Protein AF-A0A4U1J6V2-F1 (afdb_monomer)

Secondary structure (DSSP, 8-state):
---SSTTS----B-GGGGGGSHHHHHHHHHHHHIIIIITTSSSS-HHHHHHHHHHHHHHHHHHHHHHHTT--HHHHHHHHHHHHHHHHHHHHH-HHHHHHHHHHHHHTT--------GGGGGGTHHHHHHHHHHHHHHBPPTTSPPP-S--HHHHHHHHHHHHHHHHHHHGGGGG----STTHHHHHHHH----------------------

Foldseek 3Di:
DDDPPPVVPQQWFALLLLLVPVLLVVLLCQLQCLLPPVVPPPPDDPVVSVLSNLLSCLLNVLSLQCNVVVQGGPVSSVVSLVVSLVLVQCCQPDPPVQVVVQVVCVVVVQRFHGDRHNVSNVSSVSSVVSCVRRRVSRGDPPPDDDDPDRDPSSVVSSVSVVVSVSVSGRSVVVPPPPPDPCVVVVCVVPPCPDDDDDDDDDDDDDDDDDDD

pLDDT: mean 74.39, std 21.34, range [28.89, 97.25]

Structure (mmCIF, N/CA/C/O backbone):
data_AF-A0A4U1J6V2-F1
#
_entry.id   AF-A0A4U1J6V2-F1
#
loop_
_atom_site.group_PDB
_atom_site.id
_atom_site.type_symbol
_atom_site.label_atom_id
_atom_site.label_alt_id
_atom_site.label_comp_id
_atom_site.label_asym_id
_atom_site.label_entity_id
_atom_site.label_seq_id
_atom_site.pdbx_PDB_ins_code
_atom_site.Cartn_x
_atom_site.Cartn_y
_atom_site.Cartn_z
_atom_site.occupancy
_atom_site.B_iso_or_equiv
_atom_site.auth_seq_id
_atom_site.auth_comp_id
_atom_site.auth_asym_id
_atom_site.auth_atom_id
_atom_site.pdbx_PDB_model_num
ATOM 1 N N . MET A 1 1 ? -8.560 17.145 41.770 1.00 49.47 1 MET A N 1
ATOM 2 C CA . MET A 1 1 ? -9.744 16.820 40.943 1.00 49.47 1 MET A CA 1
ATOM 3 C C . MET A 1 1 ? -9.502 17.288 39.505 1.00 49.47 1 MET A C 1
ATOM 5 O O . MET A 1 1 ? -9.680 18.469 39.261 1.00 49.47 1 MET A O 1
ATOM 9 N N . LYS A 1 2 ? -8.994 16.402 38.620 1.00 48.38 2 LYS A N 1
ATOM 10 C CA . LYS A 1 2 ? -8.907 16.478 37.129 1.00 48.38 2 LYS A CA 1
ATOM 11 C C . LYS A 1 2 ? -7.706 15.655 36.610 1.00 48.38 2 LYS A C 1
ATOM 13 O O . LYS A 1 2 ? -6.722 16.204 36.143 1.00 48.38 2 LYS A O 1
ATOM 18 N N . THR A 1 3 ? -7.760 14.328 36.703 1.00 49.62 3 THR A N 1
ATOM 19 C CA . THR A 1 3 ? -6.820 13.441 35.970 1.00 49.62 3 THR A CA 1
ATOM 20 C C . THR A 1 3 ? -7.503 12.201 35.391 1.00 49.62 3 THR A C 1
ATOM 22 O O . THR A 1 3 ? -6.844 11.340 34.818 1.00 49.62 3 THR A O 1
ATOM 25 N N . HIS A 1 4 ? -8.835 12.107 35.482 1.00 46.81 4 HIS A N 1
ATOM 26 C CA . HIS A 1 4 ? -9.557 10.876 35.157 1.00 46.81 4 HIS A CA 1
ATOM 27 C C . HIS A 1 4 ? -10.145 10.813 33.735 1.00 46.81 4 HIS A C 1
ATOM 29 O O . HIS A 1 4 ? -10.810 9.828 33.416 1.00 46.81 4 HIS A O 1
ATOM 35 N N . ASP A 1 5 ? -9.897 11.822 32.889 1.00 51.16 5 ASP A N 1
ATOM 36 C CA . ASP A 1 5 ? -10.653 12.010 31.636 1.00 51.16 5 ASP A CA 1
ATOM 37 C C . ASP A 1 5 ? -9.824 11.902 30.344 1.00 51.16 5 ASP A C 1
ATOM 39 O O . ASP A 1 5 ? -10.338 11.482 29.318 1.00 51.16 5 ASP A O 1
ATOM 43 N N . ALA A 1 6 ? -8.506 12.129 30.381 1.00 46.81 6 ALA A N 1
ATOM 44 C CA . ALA A 1 6 ? -7.674 12.064 29.167 1.00 46.81 6 ALA A CA 1
ATOM 45 C C . ALA A 1 6 ? -7.527 10.646 28.569 1.00 46.81 6 ALA A C 1
ATOM 47 O O . ALA A 1 6 ? -7.087 10.490 27.435 1.00 46.81 6 ALA A O 1
ATOM 48 N N . ARG A 1 7 ? -7.887 9.599 29.328 1.00 48.16 7 ARG A N 1
ATOM 49 C CA . ARG A 1 7 ? -7.818 8.194 28.887 1.00 48.16 7 ARG A CA 1
ATOM 50 C C . ARG A 1 7 ? -9.113 7.708 28.221 1.00 48.16 7 ARG A C 1
ATOM 52 O O . ARG A 1 7 ? -9.126 6.616 27.668 1.00 48.16 7 ARG A O 1
ATOM 59 N N . LYS A 1 8 ? -10.205 8.480 28.302 1.00 42.94 8 LYS A N 1
ATOM 60 C CA . LYS A 1 8 ? -11.530 8.072 27.799 1.00 42.94 8 LYS A CA 1
ATOM 61 C C . LYS A 1 8 ? -11.744 8.360 26.310 1.00 42.94 8 LYS A C 1
ATOM 63 O O . LYS A 1 8 ? -12.666 7.794 25.729 1.00 42.94 8 LYS A O 1
ATOM 68 N N . ASP A 1 9 ? -10.854 9.134 25.690 1.00 45.84 9 ASP A N 1
ATOM 69 C CA . ASP A 1 9 ? -10.973 9.541 24.283 1.00 45.84 9 ASP A CA 1
ATOM 70 C C . ASP A 1 9 ? -10.095 8.729 23.321 1.00 45.84 9 ASP A C 1
ATOM 72 O O . ASP A 1 9 ? -10.166 8.909 22.100 1.00 45.84 9 ASP A O 1
ATOM 76 N N . GLU A 1 10 ? -9.299 7.782 23.828 1.00 52.84 10 GLU A N 1
ATOM 77 C CA . GLU A 1 10 ? -8.743 6.724 22.987 1.00 52.84 10 GLU A CA 1
ATOM 78 C C . GLU A 1 10 ? -9.867 5.746 22.648 1.00 52.84 10 GLU A C 1
ATOM 80 O O . GLU A 1 10 ? -9.937 4.636 23.170 1.00 52.84 10 GLU A O 1
ATOM 85 N N . ALA A 1 11 ? -10.771 6.171 21.757 1.00 58.69 11 ALA A N 1
ATOM 86 C CA . ALA A 1 11 ? -11.612 5.254 21.005 1.00 58.69 11 ALA A CA 1
ATOM 87 C C . ALA A 1 11 ? -10.717 4.092 20.581 1.00 58.69 11 ALA A C 1
ATOM 89 O O . ALA A 1 11 ? -9.690 4.322 19.944 1.00 58.69 11 ALA A O 1
ATOM 90 N N . ALA A 1 12 ? -11.028 2.874 21.008 1.00 75.62 12 ALA A N 1
ATOM 91 C CA . ALA A 1 12 ? -10.162 1.746 20.734 1.00 75.62 12 ALA A CA 1
ATOM 92 C C . ALA A 1 12 ? -10.053 1.579 19.209 1.00 75.62 12 ALA A C 1
ATOM 94 O O . ALA A 1 12 ? -11.032 1.352 18.498 1.00 75.62 12 ALA A O 1
ATOM 95 N N . TRP A 1 13 ? -8.847 1.797 18.688 1.00 85.38 13 TRP A N 1
ATOM 96 C CA . TRP A 1 13 ? -8.554 1.643 17.270 1.00 85.38 13 TRP A CA 1
ATOM 97 C C . TRP A 1 13 ? -8.203 0.185 17.002 1.00 85.38 13 TRP A C 1
ATOM 99 O O . TRP A 1 13 ? -7.316 -0.383 17.650 1.00 85.38 13 TRP A O 1
ATOM 109 N N . HIS A 1 14 ? -8.880 -0.397 16.015 1.00 89.25 14 HIS A N 1
ATOM 110 C CA . HIS A 1 14 ? -8.665 -1.760 15.539 1.00 89.25 14 HIS A CA 1
ATOM 111 C C . HIS A 1 14 ? -8.389 -1.735 14.030 1.00 89.25 14 HIS A C 1
ATOM 113 O O . HIS A 1 14 ? -9.304 -1.986 13.242 1.00 89.25 14 HIS A O 1
ATOM 119 N N . PRO A 1 15 ? -7.144 -1.438 13.604 1.00 90.69 15 PRO A N 1
ATOM 120 C CA . PRO A 1 15 ? -6.785 -1.326 12.187 1.00 90.69 15 PRO A CA 1
ATOM 121 C C . PRO A 1 15 ? -7.164 -2.555 11.353 1.00 90.69 15 PRO A C 1
ATOM 123 O O . PRO A 1 15 ? -7.630 -2.411 10.228 1.00 90.69 15 PRO A O 1
ATOM 126 N N . ALA A 1 16 ? -7.088 -3.749 11.949 1.00 90.44 16 ALA A N 1
ATOM 127 C CA . ALA A 1 16 ? -7.459 -5.010 11.312 1.00 90.44 16 ALA A CA 1
ATOM 128 C C . ALA A 1 16 ? -8.890 -5.031 10.748 1.00 90.44 16 ALA A C 1
ATOM 130 O O . ALA A 1 16 ? -9.144 -5.713 9.758 1.00 90.44 16 ALA A O 1
ATOM 131 N N . ARG A 1 17 ? -9.827 -4.261 11.328 1.00 90.88 17 ARG A N 1
ATOM 132 C CA . ARG A 1 17 ? -11.207 -4.169 10.823 1.00 90.88 17 ARG A CA 1
ATOM 133 C C . ARG A 1 17 ? -11.251 -3.639 9.381 1.00 90.88 17 ARG A C 1
ATOM 135 O O . ARG A 1 17 ? -12.122 -4.061 8.625 1.00 90.88 17 ARG A O 1
ATOM 142 N N . ALA A 1 18 ? -10.294 -2.794 8.984 1.00 92.19 18 ALA A N 1
ATOM 143 C CA . ALA A 1 18 ? -10.190 -2.288 7.616 1.00 92.19 18 ALA A CA 1
ATOM 144 C C . ALA A 1 18 ? -9.873 -3.377 6.589 1.00 92.19 18 ALA A C 1
ATOM 146 O O . ALA A 1 18 ? -10.312 -3.270 5.449 1.00 92.19 18 ALA A O 1
ATOM 147 N N . LEU A 1 19 ? -9.179 -4.447 6.985 1.00 92.69 19 LEU A N 1
ATOM 148 C CA . LEU A 1 19 ? -8.858 -5.560 6.087 1.00 92.69 19 LEU A CA 1
ATOM 149 C C . LEU A 1 19 ? -10.091 -6.405 5.733 1.00 92.69 19 LEU A C 1
ATOM 151 O O . LEU A 1 19 ? -10.096 -7.137 4.752 1.00 92.69 19 LEU A O 1
ATOM 155 N N . ALA A 1 20 ? -11.168 -6.294 6.515 1.00 92.25 20 ALA A N 1
ATOM 156 C CA . ALA A 1 20 ? -12.460 -6.891 6.189 1.00 92.25 20 ALA A CA 1
ATOM 157 C C . ALA A 1 20 ? -13.355 -5.956 5.352 1.00 92.25 20 ALA A C 1
ATOM 159 O O . ALA A 1 20 ? -14.466 -6.340 4.994 1.00 92.25 20 ALA A O 1
ATOM 160 N N . HIS A 1 21 ? -12.915 -4.725 5.068 1.00 93.25 21 HIS A N 1
ATOM 161 C CA . HIS A 1 21 ? -13.705 -3.759 4.313 1.00 93.25 21 HIS A CA 1
ATOM 162 C C . HIS A 1 21 ? -13.756 -4.159 2.827 1.00 93.25 21 HIS A C 1
ATOM 164 O O . HIS A 1 21 ? -12.710 -4.462 2.249 1.00 93.25 21 HIS A O 1
ATOM 170 N N . PRO A 1 22 ? -14.923 -4.107 2.156 1.00 94.31 22 PRO A N 1
ATOM 171 C CA . PRO A 1 22 ? -15.042 -4.524 0.756 1.00 94.31 22 PRO A CA 1
ATOM 172 C C . PRO A 1 22 ? -14.116 -3.731 -0.172 1.00 94.31 22 PRO A C 1
ATOM 174 O O . PRO A 1 22 ? -13.491 -4.309 -1.052 1.00 94.31 22 PRO A O 1
ATOM 177 N N . ALA A 1 23 ? -13.942 -2.425 0.067 1.00 94.94 23 ALA A N 1
ATOM 178 C CA . ALA A 1 23 ? -13.000 -1.613 -0.713 1.00 94.94 23 ALA A CA 1
ATOM 179 C C . ALA A 1 23 ? -11.539 -2.071 -0.591 1.00 94.94 23 ALA A C 1
ATOM 181 O O . ALA A 1 23 ? -10.785 -1.932 -1.549 1.00 94.94 23 ALA A O 1
ATOM 182 N N . TRP A 1 24 ? -11.144 -2.645 0.550 1.00 95.50 24 TRP A N 1
ATOM 183 C CA . TRP A 1 24 ? -9.797 -3.186 0.722 1.00 95.50 24 TRP A CA 1
ATOM 184 C C . TRP A 1 24 ? -9.599 -4.437 -0.145 1.00 95.50 24 TRP A C 1
ATOM 186 O O . TRP A 1 24 ? -8.614 -4.534 -0.871 1.00 95.50 24 TRP A O 1
ATOM 196 N N . TRP A 1 25 ? -10.585 -5.340 -0.159 1.00 95.12 25 TRP A N 1
ATOM 197 C CA . TRP A 1 25 ? -10.575 -6.521 -1.027 1.00 95.12 25 TRP A CA 1
ATOM 198 C C . TRP A 1 25 ? -10.652 -6.176 -2.513 1.00 95.12 25 TRP A C 1
ATOM 200 O O . TRP A 1 25 ? -9.972 -6.813 -3.309 1.00 95.12 25 TRP A O 1
ATOM 210 N N . MET A 1 26 ? -11.429 -5.158 -2.895 1.00 94.25 26 MET A N 1
ATOM 211 C CA . MET A 1 26 ? -11.464 -4.678 -4.281 1.00 94.25 26 MET A CA 1
ATOM 212 C C . MET A 1 26 ? -10.095 -4.151 -4.719 1.00 94.25 26 MET A C 1
ATOM 214 O O . MET A 1 26 ? -9.623 -4.525 -5.787 1.00 94.25 26 MET A O 1
ATOM 218 N N . ALA A 1 27 ? -9.428 -3.344 -3.889 1.00 93.56 27 ALA A N 1
ATOM 219 C CA . ALA A 1 27 ? -8.080 -2.862 -4.185 1.00 93.56 27 ALA A CA 1
ATOM 220 C C . ALA A 1 27 ? -7.070 -4.016 -4.283 1.00 93.56 27 ALA A C 1
ATOM 222 O O . ALA A 1 27 ? -6.264 -4.049 -5.207 1.00 93.56 27 ALA A O 1
ATOM 223 N N . LEU A 1 28 ? -7.156 -5.002 -3.386 1.00 92.94 28 LEU A N 1
ATOM 224 C CA . LEU A 1 28 ? -6.319 -6.198 -3.442 1.00 92.94 28 LEU A CA 1
ATOM 225 C C . LEU A 1 28 ? -6.576 -7.025 -4.710 1.00 92.94 28 LEU A C 1
ATOM 227 O O . LEU A 1 28 ? -5.627 -7.494 -5.327 1.00 92.94 28 LEU A O 1
ATOM 231 N N . ALA A 1 29 ? -7.835 -7.194 -5.118 1.00 92.19 29 ALA A N 1
ATOM 232 C CA . ALA A 1 29 ? -8.195 -7.912 -6.337 1.00 92.19 29 ALA A CA 1
ATOM 233 C C . ALA A 1 29 ? -7.692 -7.186 -7.592 1.00 92.19 29 ALA A C 1
ATOM 235 O O . ALA A 1 29 ? -7.186 -7.836 -8.503 1.00 92.19 29 ALA A O 1
ATOM 236 N N . VAL A 1 30 ? -7.778 -5.851 -7.617 1.00 91.06 30 VAL A N 1
ATOM 237 C CA . VAL A 1 30 ? -7.182 -5.025 -8.676 1.00 91.06 30 VAL A CA 1
ATOM 238 C C . VAL A 1 30 ? -5.671 -5.223 -8.708 1.00 91.06 30 VAL A C 1
ATOM 240 O O . VAL A 1 30 ? -5.143 -5.515 -9.772 1.00 91.06 30 VAL A O 1
ATOM 243 N N . LEU A 1 31 ? -4.986 -5.140 -7.564 1.00 89.12 31 LEU A N 1
ATOM 244 C CA . LEU A 1 31 ? -3.538 -5.336 -7.478 1.00 89.12 31 LEU A CA 1
ATOM 245 C C . LEU A 1 31 ? -3.129 -6.736 -7.961 1.00 89.12 31 LEU A C 1
ATOM 247 O O . LEU A 1 31 ? -2.295 -6.869 -8.850 1.00 89.12 31 LEU A O 1
ATOM 251 N N . ALA A 1 32 ? -3.751 -7.781 -7.414 1.00 87.69 32 ALA A N 1
ATOM 252 C CA . ALA A 1 32 ? -3.449 -9.168 -7.744 1.00 87.69 32 ALA A CA 1
ATOM 253 C C . ALA A 1 32 ? -3.759 -9.486 -9.212 1.00 87.69 32 ALA A C 1
ATOM 255 O O . ALA A 1 32 ? -2.904 -10.018 -9.917 1.00 87.69 32 ALA A O 1
ATOM 256 N N . GLY A 1 33 ? -4.955 -9.127 -9.686 1.00 85.88 33 GLY A N 1
ATOM 257 C CA . GLY A 1 33 ? -5.380 -9.356 -11.065 1.00 85.88 33 GLY A CA 1
ATOM 258 C C . GLY A 1 33 ? -4.526 -8.583 -12.066 1.00 85.88 33 GLY A C 1
ATOM 259 O O . GLY A 1 33 ? -4.097 -9.140 -13.074 1.00 85.88 33 GLY A O 1
ATOM 260 N N . ASN A 1 34 ? -4.204 -7.325 -11.774 1.00 87.19 34 ASN A N 1
ATOM 261 C CA . ASN A 1 34 ? -3.330 -6.533 -12.629 1.00 87.19 34 ASN A CA 1
ATOM 262 C C . ASN A 1 34 ? -1.931 -7.150 -12.727 1.00 87.19 34 ASN A C 1
ATOM 264 O O . ASN A 1 34 ? -1.414 -7.334 -13.828 1.00 87.19 34 ASN A O 1
ATOM 268 N N . ASP A 1 35 ? -1.343 -7.525 -11.594 1.00 81.12 35 ASP A N 1
ATOM 269 C CA . ASP A 1 35 ? 0.051 -7.962 -11.557 1.00 81.12 35 ASP A CA 1
ATOM 270 C C . ASP A 1 35 ? 0.267 -9.395 -12.036 1.00 81.12 35 ASP A C 1
ATOM 272 O O . ASP A 1 35 ? 1.332 -9.692 -12.569 1.00 81.12 35 ASP A O 1
ATOM 276 N N . HIS A 1 36 ? -0.731 -10.267 -11.886 1.00 77.25 36 HIS A N 1
ATOM 277 C CA . HIS A 1 36 ? -0.599 -11.689 -12.218 1.00 77.25 36 HIS A CA 1
ATOM 278 C C . HIS A 1 36 ? -1.290 -12.069 -13.528 1.00 77.25 36 HIS A C 1
ATOM 280 O O . HIS A 1 36 ? -0.975 -13.113 -14.091 1.00 77.25 36 HIS A O 1
ATOM 286 N N . VAL A 1 37 ? -2.236 -11.253 -14.007 1.00 77.62 37 VAL A N 1
ATOM 287 C CA . VAL A 1 37 ? -2.997 -11.547 -15.231 1.00 77.62 37 VAL A CA 1
ATOM 288 C C . VAL A 1 37 ? -2.703 -10.535 -16.328 1.00 77.62 37 VAL A C 1
ATOM 290 O O . VAL A 1 37 ? -2.494 -10.930 -17.471 1.00 77.62 37 VAL A O 1
ATOM 293 N N . LEU A 1 38 ? -2.691 -9.233 -16.020 1.00 72.94 38 LEU A N 1
ATOM 294 C CA . LEU A 1 38 ? -2.582 -8.201 -17.057 1.00 72.94 38 LEU A CA 1
ATOM 295 C C . LEU A 1 38 ? -1.133 -7.899 -17.442 1.00 72.94 38 LEU A C 1
ATOM 297 O O . LEU A 1 38 ? -0.844 -7.778 -18.638 1.00 72.94 38 LEU A O 1
ATOM 301 N N . LYS A 1 39 ? -0.214 -7.820 -16.472 1.00 71.31 39 LYS A N 1
ATOM 302 C CA . LYS A 1 39 ? 1.217 -7.628 -16.751 1.00 71.31 39 LYS A CA 1
ATOM 303 C C . LYS A 1 39 ? 1.744 -8.797 -17.592 1.00 71.31 39 LYS A C 1
ATOM 305 O O . LYS A 1 39 ? 1.683 -9.950 -17.189 1.00 71.31 39 LYS A O 1
ATOM 310 N N . GLY A 1 40 ? 2.249 -8.491 -18.788 1.00 66.69 40 GLY A N 1
ATOM 311 C CA . GLY A 1 40 ? 2.796 -9.488 -19.719 1.00 66.69 40 GLY A CA 1
ATOM 312 C C . GLY A 1 40 ? 1.780 -10.149 -20.661 1.00 66.69 40 GLY A C 1
ATOM 313 O O . GLY A 1 40 ? 2.200 -10.838 -21.585 1.00 66.69 40 GLY A O 1
ATOM 314 N N . SER A 1 41 ? 0.475 -9.893 -20.506 1.00 73.12 41 SER A N 1
ATOM 315 C CA . SER A 1 41 ? -0.564 -10.433 -21.407 1.00 73.12 41 SER A CA 1
ATOM 316 C C . SER A 1 41 ? -0.592 -9.785 -22.797 1.00 73.12 41 SER A C 1
ATOM 318 O O . SER A 1 41 ? -1.197 -10.323 -23.720 1.00 73.12 41 SER A O 1
ATOM 320 N N . GLY A 1 42 ? 0.016 -8.603 -22.948 1.00 70.69 42 GLY A N 1
ATOM 321 C CA . GLY A 1 42 ? -0.052 -7.797 -24.172 1.00 70.69 42 GLY A CA 1
ATOM 322 C C . GLY A 1 42 ? -1.390 -7.078 -24.394 1.00 70.69 42 GLY A C 1
ATOM 323 O O . GLY A 1 42 ? -1.504 -6.317 -25.349 1.00 70.69 42 GLY A O 1
ATOM 324 N N . LEU A 1 43 ? -2.385 -7.271 -23.515 1.00 75.00 43 LEU A N 1
ATOM 325 C CA . LEU A 1 43 ? -3.714 -6.652 -23.628 1.00 75.00 43 LEU A CA 1
ATOM 326 C C . LEU A 1 43 ? -3.728 -5.175 -23.217 1.00 75.00 43 LEU A C 1
ATOM 328 O O . LEU A 1 43 ? -4.521 -4.393 -23.735 1.00 75.00 43 LEU A O 1
ATOM 332 N N . VAL A 1 44 ? -2.868 -4.798 -22.269 1.00 74.62 44 VAL A N 1
ATOM 333 C CA . VAL A 1 44 ? -2.794 -3.445 -21.707 1.00 74.62 44 VAL A CA 1
ATOM 334 C C . VAL A 1 44 ? -1.336 -2.974 -21.742 1.00 74.62 44 VAL A C 1
ATOM 336 O O . VAL A 1 44 ? -0.447 -3.759 -21.400 1.00 74.62 44 VAL A O 1
ATOM 339 N N . PRO A 1 45 ? -1.052 -1.715 -22.131 1.00 76.31 45 PRO A N 1
ATOM 340 C CA . PRO A 1 45 ? 0.301 -1.175 -22.085 1.00 76.31 45 PRO A CA 1
ATOM 341 C C . PRO A 1 45 ? 0.901 -1.259 -20.677 1.00 76.31 45 PRO A C 1
ATOM 343 O O . PRO A 1 45 ? 0.244 -0.912 -19.692 1.00 76.31 45 PRO A O 1
ATOM 346 N N . GLY A 1 46 ? 2.175 -1.650 -20.583 1.00 73.50 46 GLY A N 1
ATOM 347 C CA . GLY A 1 46 ? 2.862 -1.844 -19.300 1.00 73.50 46 GLY A CA 1
ATOM 348 C C . GLY A 1 46 ? 2.811 -0.618 -18.380 1.00 73.50 46 GLY A C 1
ATOM 349 O O . GLY A 1 46 ? 2.597 -0.767 -17.178 1.00 73.50 46 GLY A O 1
ATOM 350 N N . PHE A 1 47 ? 2.888 0.594 -18.943 1.00 71.38 47 PHE A N 1
ATOM 351 C CA . PHE A 1 47 ? 2.819 1.840 -18.169 1.00 71.38 47 PHE A CA 1
ATOM 352 C C . PHE A 1 47 ? 1.469 2.037 -17.457 1.00 71.38 47 PHE A C 1
ATOM 354 O O . PHE A 1 47 ? 1.429 2.563 -16.350 1.00 71.38 47 PHE A O 1
ATOM 361 N N . VAL A 1 48 ? 0.357 1.589 -18.056 1.00 79.88 48 VAL A N 1
ATOM 362 C CA . VAL A 1 48 ? -0.978 1.682 -17.439 1.00 79.88 48 VAL A CA 1
ATOM 363 C C . VAL A 1 48 ? -1.089 0.682 -16.295 1.00 79.88 48 VAL A C 1
ATOM 365 O O . VAL A 1 48 ? -1.576 1.021 -15.218 1.00 79.88 48 VAL A O 1
ATOM 368 N N . THR A 1 49 ? -0.598 -0.543 -16.509 1.00 81.88 49 THR A N 1
ATOM 369 C CA . THR A 1 49 ? -0.606 -1.579 -15.468 1.00 81.88 49 THR A CA 1
ATOM 370 C C . THR A 1 49 ? 0.295 -1.218 -14.287 1.00 81.88 49 THR A C 1
ATOM 372 O O . THR A 1 49 ? -0.046 -1.558 -13.163 1.00 81.88 49 THR A O 1
ATOM 375 N N . GLY A 1 50 ? 1.405 -0.502 -14.510 1.00 79.00 50 GLY A N 1
ATOM 376 C CA . GLY A 1 50 ? 2.261 0.019 -13.437 1.00 79.00 50 GLY A CA 1
ATOM 377 C C . GLY A 1 50 ? 1.492 0.964 -12.515 1.00 79.00 50 GLY A C 1
ATOM 378 O O . GLY A 1 50 ? 1.286 0.645 -11.348 1.00 79.00 50 GLY A O 1
ATOM 379 N N . LYS A 1 51 ? 0.920 2.027 -13.090 1.00 86.12 51 LYS A N 1
ATOM 380 C CA . LYS A 1 51 ? 0.165 3.050 -12.349 1.00 86.12 51 LYS A CA 1
ATOM 381 C C . LYS A 1 51 ? -1.037 2.485 -11.600 1.00 86.12 51 LYS A C 1
ATOM 383 O O . LYS A 1 51 ? -1.372 2.942 -10.509 1.00 86.12 51 LYS A O 1
ATOM 388 N N . LEU A 1 52 ? -1.703 1.482 -12.175 1.00 87.56 52 LEU A N 1
ATOM 389 C CA . LEU A 1 52 ? -2.819 0.814 -11.510 1.00 87.56 52 LEU A CA 1
ATOM 390 C C . LEU A 1 52 ? -2.364 0.044 -10.261 1.00 87.56 52 LEU A C 1
ATOM 392 O O . LEU A 1 52 ? -3.071 0.076 -9.250 1.00 87.56 52 LEU A O 1
ATOM 396 N N . SER A 1 53 ? -1.190 -0.601 -10.301 1.00 88.69 53 SER A N 1
ATOM 397 C CA . SER A 1 53 ? -0.588 -1.216 -9.112 1.00 88.69 53 SER A CA 1
ATOM 398 C C . SER A 1 53 ? -0.307 -0.168 -8.040 1.00 88.69 53 SER A C 1
ATOM 400 O O . SER A 1 53 ? -0.643 -0.405 -6.882 1.00 88.69 53 SER A O 1
ATOM 402 N N . ASP A 1 54 ? 0.247 0.990 -8.407 1.00 90.44 54 ASP A N 1
ATOM 403 C CA . ASP A 1 54 ? 0.617 2.035 -7.441 1.00 90.44 54 ASP A CA 1
ATOM 404 C C . ASP A 1 54 ? -0.619 2.625 -6.764 1.00 90.44 54 ASP A C 1
ATOM 406 O O . ASP A 1 54 ? -0.676 2.746 -5.540 1.00 90.44 54 ASP A O 1
ATOM 410 N N . VAL A 1 55 ? -1.668 2.891 -7.546 1.00 93.12 55 VAL A N 1
ATOM 411 C CA . VAL A 1 55 ? -2.977 3.325 -7.044 1.00 93.12 55 VAL A CA 1
ATOM 412 C C . VAL A 1 55 ? -3.562 2.311 -6.056 1.00 93.12 55 VAL A C 1
ATOM 414 O O . VAL A 1 55 ? -3.985 2.685 -4.957 1.00 93.12 55 VAL A O 1
ATOM 417 N N . ALA A 1 56 ? -3.585 1.026 -6.417 1.00 93.19 56 ALA A N 1
ATOM 418 C CA . ALA A 1 56 ? -4.138 -0.024 -5.565 1.00 93.19 56 ALA A CA 1
ATOM 419 C C . ALA A 1 56 ? -3.292 -0.244 -4.299 1.00 93.19 56 ALA A C 1
ATOM 421 O O . ALA A 1 56 ? -3.834 -0.350 -3.194 1.00 93.19 56 ALA A O 1
ATOM 422 N N . GLY A 1 57 ? -1.967 -0.257 -4.451 1.00 91.56 57 GLY A N 1
ATOM 423 C CA . GLY A 1 57 ? -0.997 -0.406 -3.375 1.00 91.56 57 GLY A CA 1
ATOM 424 C C . GLY A 1 57 ? -1.098 0.730 -2.363 1.00 91.56 57 GLY A C 1
ATOM 425 O O . GLY A 1 57 ? -1.301 0.473 -1.178 1.00 91.56 57 GLY A O 1
ATOM 426 N N . LEU A 1 58 ? -1.061 1.988 -2.809 1.00 93.94 58 LEU A N 1
ATOM 427 C CA . LEU A 1 58 ? -1.161 3.158 -1.930 1.00 93.94 58 LEU A CA 1
ATOM 428 C C . LEU A 1 58 ? -2.518 3.289 -1.234 1.00 93.94 58 LEU A C 1
ATOM 430 O O . LEU A 1 58 ? -2.589 3.844 -0.135 1.00 93.94 58 LEU A O 1
ATOM 434 N N . PHE A 1 59 ? -3.585 2.751 -1.825 1.00 96.50 59 PHE A N 1
ATOM 435 C CA . PHE A 1 59 ? -4.891 2.692 -1.177 1.00 96.50 59 PHE A CA 1
ATOM 436 C C . PHE A 1 59 ? -4.921 1.690 -0.007 1.00 96.50 59 PHE A C 1
ATOM 438 O O . PHE A 1 59 ? -5.449 2.008 1.063 1.00 96.50 59 PHE A O 1
ATOM 445 N N . LEU A 1 60 ? -4.378 0.478 -0.189 1.00 95.12 60 LEU A N 1
ATOM 446 C CA . LEU A 1 60 ? -4.535 -0.631 0.767 1.00 95.12 60 LEU A CA 1
ATOM 447 C C . LEU A 1 60 ? -3.362 -0.794 1.751 1.00 95.12 60 LEU A C 1
ATOM 449 O O . LEU A 1 60 ? -3.576 -1.215 2.895 1.00 95.12 60 LEU A O 1
ATOM 453 N N . ALA A 1 61 ? -2.135 -0.458 1.337 1.00 94.12 61 ALA A N 1
ATOM 454 C CA . ALA A 1 61 ? -0.905 -0.711 2.091 1.00 94.12 61 ALA A CA 1
ATOM 455 C C . ALA A 1 61 ? -0.839 0.026 3.439 1.00 94.12 61 ALA A C 1
ATOM 457 O O . ALA A 1 61 ? -0.450 -0.605 4.423 1.00 94.12 61 ALA A O 1
ATOM 458 N N . PRO A 1 62 ? -1.278 1.295 3.575 1.00 95.44 62 PRO A N 1
ATOM 459 C CA . PRO A 1 62 ? -1.277 1.970 4.873 1.00 95.44 62 PRO A CA 1
ATOM 460 C C . PRO A 1 62 ? -2.121 1.268 5.944 1.00 95.44 62 PRO A C 1
ATOM 462 O O . PRO A 1 62 ? -1.746 1.241 7.118 1.00 95.44 62 PRO A O 1
ATOM 465 N N . ALA A 1 63 ? -3.262 0.689 5.553 1.00 94.69 63 ALA A N 1
ATOM 466 C CA . ALA A 1 63 ? -4.141 -0.051 6.457 1.00 94.69 63 ALA A CA 1
ATOM 467 C C . ALA A 1 63 ? -3.542 -1.411 6.851 1.00 94.69 63 ALA A C 1
ATOM 469 O O . ALA A 1 63 ? -3.651 -1.824 8.011 1.00 94.69 63 ALA A O 1
ATOM 470 N N . LEU A 1 64 ? -2.865 -2.078 5.909 1.00 94.50 64 LEU A N 1
ATOM 471 C CA . LEU A 1 64 ? -2.090 -3.287 6.181 1.00 94.50 64 LEU A CA 1
ATOM 472 C C . LEU A 1 64 ? -0.946 -2.983 7.158 1.00 94.50 64 LEU A C 1
ATOM 474 O O . LEU A 1 64 ? -0.856 -3.628 8.201 1.00 94.50 64 LEU A O 1
ATOM 478 N N . LEU A 1 65 ? -0.154 -1.939 6.896 1.00 95.00 65 LEU A N 1
ATOM 479 C CA . LEU A 1 65 ? 0.929 -1.488 7.770 1.00 95.00 65 LEU A CA 1
ATOM 480 C C . LEU A 1 65 ? 0.418 -1.170 9.178 1.00 95.00 65 LEU A C 1
ATOM 482 O O . LEU A 1 65 ? 0.951 -1.695 10.153 1.00 95.00 65 LEU A O 1
ATOM 486 N N . ALA A 1 66 ? -0.660 -0.387 9.293 1.00 94.75 66 ALA A N 1
ATOM 487 C CA . ALA A 1 66 ? -1.285 -0.064 10.575 1.00 94.75 66 ALA A CA 1
ATOM 488 C C . ALA A 1 66 ? -1.731 -1.317 11.348 1.00 94.75 66 ALA A C 1
ATOM 490 O O . ALA A 1 66 ? -1.676 -1.337 12.579 1.00 94.75 66 ALA A O 1
ATOM 491 N N . THR A 1 67 ? -2.150 -2.370 10.643 1.00 93.19 67 THR A N 1
ATOM 492 C CA . THR A 1 67 ? -2.507 -3.659 11.246 1.00 93.19 67 THR A CA 1
ATOM 493 C C . THR A 1 67 ? -1.275 -4.409 11.746 1.00 93.19 67 THR A C 1
ATOM 495 O O . THR A 1 67 ? -1.270 -4.854 12.895 1.00 93.19 67 THR A O 1
ATOM 498 N N . LEU A 1 68 ? -0.220 -4.493 10.932 1.00 93.25 68 LEU A N 1
ATOM 499 C CA . LEU A 1 68 ? 1.027 -5.189 11.263 1.00 93.25 68 LEU A CA 1
ATOM 500 C C . LEU A 1 68 ? 1.740 -4.558 12.466 1.00 93.25 68 LEU A C 1
ATOM 502 O O . LEU A 1 68 ? 2.135 -5.267 13.388 1.00 93.25 68 LEU A O 1
ATOM 506 N N . VAL A 1 69 ? 1.820 -3.224 12.518 1.00 93.94 69 VAL A N 1
ATOM 507 C CA . VAL A 1 69 ? 2.419 -2.500 13.658 1.00 93.94 69 VAL A CA 1
ATOM 508 C C . VAL A 1 69 ? 1.458 -2.340 14.839 1.00 93.94 69 VAL A C 1
ATOM 510 O O . VAL A 1 69 ? 1.803 -1.725 15.846 1.00 93.94 69 VAL A O 1
ATOM 513 N N . ARG A 1 70 ? 0.235 -2.881 14.729 1.00 91.50 70 ARG A N 1
ATOM 514 C CA . ARG A 1 70 ? -0.819 -2.818 15.754 1.00 91.50 70 ARG A CA 1
ATOM 515 C C . ARG A 1 70 ? -1.084 -1.379 16.214 1.00 91.50 70 ARG A C 1
ATOM 517 O O . ARG A 1 70 ? -1.229 -1.124 17.411 1.00 91.50 70 ARG A O 1
ATOM 524 N N . ALA A 1 71 ? -1.147 -0.452 15.256 1.00 89.69 71 ALA A N 1
ATOM 525 C CA . ALA A 1 71 ? -1.269 0.982 15.486 1.00 89.69 71 ALA A CA 1
ATOM 526 C C . ALA A 1 71 ? -2.433 1.304 16.438 1.00 89.69 71 ALA A C 1
ATOM 528 O O . ALA A 1 71 ? -3.588 0.945 16.190 1.00 89.69 71 ALA A O 1
ATOM 529 N N . ARG A 1 72 ? -2.121 2.005 17.533 1.00 86.94 72 ARG A N 1
ATOM 530 C CA . ARG A 1 72 ? -3.096 2.454 18.532 1.00 86.94 72 ARG A CA 1
ATOM 531 C C . ARG A 1 72 ? -3.301 3.957 18.405 1.00 86.94 72 ARG A C 1
ATOM 533 O O . ARG A 1 72 ? -2.345 4.727 18.432 1.00 86.94 72 ARG A O 1
ATOM 540 N N . GLY A 1 73 ? -4.552 4.378 18.267 1.00 87.56 73 GLY A N 1
ATOM 541 C CA . GLY A 1 73 ? -4.885 5.794 18.183 1.00 87.56 73 GLY A CA 1
ATOM 542 C C . GLY A 1 73 ? -4.812 6.371 16.768 1.00 87.56 73 GLY A C 1
ATOM 543 O O . GLY A 1 73 ? -4.130 5.875 15.868 1.00 87.56 73 GLY A O 1
ATOM 544 N N . ARG A 1 74 ? -5.498 7.503 16.590 1.00 89.94 74 ARG A N 1
ATOM 545 C CA . ARG A 1 74 ? -5.578 8.219 15.310 1.00 89.94 74 ARG A CA 1
ATOM 546 C C . ARG A 1 74 ? -4.202 8.632 14.782 1.00 89.94 74 ARG A C 1
ATOM 548 O O . ARG A 1 74 ? -3.971 8.551 13.581 1.00 89.94 74 ARG A O 1
ATOM 555 N N . ARG A 1 75 ? -3.305 9.089 15.666 1.00 92.38 75 ARG A N 1
ATOM 556 C CA . ARG A 1 75 ? -1.962 9.566 15.291 1.00 92.38 75 ARG A CA 1
ATOM 557 C C . ARG A 1 75 ? -1.102 8.446 14.709 1.00 92.38 75 ARG A C 1
ATOM 559 O O . ARG A 1 75 ? -0.465 8.675 13.692 1.00 92.38 75 ARG A O 1
ATOM 566 N N . ALA A 1 76 ? -1.142 7.246 15.289 1.00 92.75 76 ALA A N 1
ATOM 567 C CA . ALA A 1 76 ? -0.399 6.099 14.768 1.00 92.75 76 ALA A CA 1
ATOM 568 C C . ALA A 1 76 ? -0.919 5.659 13.388 1.00 92.75 76 ALA A C 1
ATOM 570 O O . ALA A 1 76 ? -0.127 5.403 12.485 1.00 92.75 76 ALA A O 1
ATOM 571 N N . VAL A 1 77 ? -2.245 5.650 13.189 1.00 93.56 77 VAL A N 1
ATOM 572 C CA . VAL A 1 77 ? -2.849 5.346 11.877 1.00 93.56 77 VAL A CA 1
ATOM 573 C C . VAL A 1 77 ? -2.461 6.392 10.830 1.00 93.56 77 VAL A C 1
ATOM 575 O O . VAL A 1 77 ? -2.069 6.023 9.726 1.00 93.56 77 VAL A O 1
ATOM 578 N N . ILE A 1 78 ? -2.521 7.686 11.171 1.00 95.19 78 ILE A N 1
ATOM 579 C CA . ILE A 1 78 ? -2.036 8.762 10.289 1.00 95.19 78 ILE A CA 1
ATOM 580 C C . ILE A 1 78 ? -0.548 8.563 9.986 1.00 95.19 78 ILE A C 1
ATOM 582 O O . ILE A 1 78 ? -0.160 8.646 8.828 1.00 95.19 78 ILE A O 1
ATOM 586 N N . GLY A 1 79 ? 0.261 8.235 10.996 1.00 96.81 79 GLY A N 1
ATOM 587 C CA . GLY A 1 79 ? 1.684 7.943 10.839 1.00 96.81 79 GLY A CA 1
ATOM 588 C C . GLY A 1 79 ? 1.954 6.840 9.817 1.00 96.81 79 GLY A C 1
ATOM 589 O O . GLY A 1 79 ? 2.833 7.008 8.985 1.00 96.81 79 GLY A O 1
ATOM 590 N N . CYS A 1 80 ? 1.152 5.770 9.796 1.00 96.75 80 CYS A N 1
ATOM 591 C CA . CYS A 1 80 ? 1.281 4.702 8.796 1.00 96.75 80 CYS A CA 1
ATOM 592 C C . CYS A 1 80 ? 0.972 5.185 7.367 1.00 96.75 80 CYS A C 1
ATOM 594 O O . CYS A 1 80 ? 1.648 4.784 6.426 1.00 96.75 80 CYS A O 1
ATOM 596 N N . HIS A 1 81 ? -0.018 6.067 7.199 1.00 96.62 81 HIS A N 1
ATOM 597 C CA . HIS A 1 81 ? -0.352 6.647 5.890 1.00 96.62 81 HIS A CA 1
ATOM 598 C C . HIS A 1 81 ? 0.721 7.623 5.413 1.00 96.62 81 HIS A C 1
ATOM 600 O O . HIS A 1 81 ? 1.129 7.570 4.257 1.00 96.62 81 HIS A O 1
ATOM 606 N N . VAL A 1 82 ? 1.214 8.478 6.310 1.00 97.25 82 VAL A N 1
ATOM 607 C CA . VAL A 1 82 ? 2.315 9.398 6.010 1.00 97.25 82 VAL A CA 1
ATOM 608 C C . VAL A 1 82 ? 3.583 8.619 5.676 1.00 97.25 82 VAL A C 1
ATOM 610 O O . VAL A 1 82 ? 4.217 8.923 4.677 1.00 97.25 82 VAL A O 1
ATOM 613 N N . ALA A 1 83 ? 3.925 7.588 6.453 1.00 96.38 83 ALA A N 1
ATOM 614 C CA . ALA A 1 83 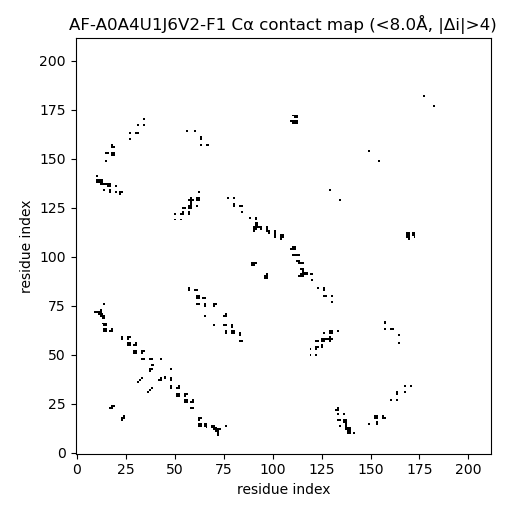? 5.091 6.751 6.191 1.00 96.38 83 ALA A CA 1
ATOM 615 C C . ALA A 1 83 ? 5.014 6.089 4.809 1.00 96.38 83 ALA A C 1
ATOM 617 O O . ALA A 1 83 ? 5.978 6.167 4.056 1.00 96.38 83 ALA A O 1
ATOM 618 N N . ALA A 1 84 ? 3.863 5.513 4.444 1.00 94.88 84 ALA A N 1
ATOM 619 C CA . ALA A 1 84 ? 3.664 4.931 3.118 1.00 94.88 84 ALA A CA 1
ATOM 620 C C . ALA A 1 84 ? 3.835 5.970 1.996 1.00 94.88 84 ALA A C 1
ATOM 622 O O . ALA A 1 84 ? 4.565 5.720 1.042 1.00 94.88 84 ALA A O 1
ATOM 623 N N . ALA A 1 85 ? 3.225 7.153 2.136 1.00 95.25 85 ALA A N 1
ATOM 624 C CA . ALA A 1 85 ? 3.355 8.236 1.162 1.00 95.25 85 ALA A CA 1
ATOM 625 C C . ALA A 1 85 ? 4.800 8.745 1.032 1.00 95.25 85 ALA A C 1
ATOM 627 O O . ALA A 1 85 ? 5.261 8.998 -0.078 1.00 95.25 85 ALA A O 1
ATOM 628 N N . VAL A 1 86 ? 5.516 8.890 2.151 1.00 95.75 86 VAL A N 1
ATOM 629 C CA . VAL A 1 86 ? 6.906 9.366 2.180 1.00 95.75 86 VAL A CA 1
ATOM 630 C C . VAL A 1 86 ? 7.843 8.348 1.547 1.00 95.75 86 VAL A C 1
ATOM 632 O O . VAL A 1 86 ? 8.628 8.731 0.689 1.00 95.75 86 VAL A O 1
ATOM 635 N N . VAL A 1 87 ? 7.750 7.070 1.932 1.00 92.69 87 VAL A N 1
ATOM 636 C CA . VAL A 1 87 ? 8.590 6.008 1.357 1.00 92.69 87 VAL A CA 1
ATOM 637 C C . VAL A 1 87 ? 8.352 5.907 -0.145 1.00 92.69 87 VAL A C 1
ATOM 639 O O . VAL A 1 87 ? 9.314 5.949 -0.900 1.00 92.69 87 VAL A O 1
ATOM 642 N N . PHE A 1 88 ? 7.090 5.872 -0.580 1.00 92.88 88 PHE A N 1
ATOM 643 C CA . PHE A 1 88 ? 6.746 5.861 -2.001 1.00 92.88 88 PHE A CA 1
ATOM 644 C C . PHE A 1 88 ? 7.328 7.073 -2.737 1.00 92.88 88 PHE A C 1
ATOM 646 O O . PHE A 1 88 ? 8.078 6.913 -3.689 1.00 92.88 88 PHE A O 1
ATOM 653 N N . SER A 1 89 ? 7.077 8.289 -2.238 1.00 93.25 89 SER A N 1
ATOM 654 C CA . SER A 1 89 ? 7.579 9.507 -2.887 1.00 93.25 89 SER A CA 1
ATOM 655 C C . SER A 1 89 ? 9.102 9.538 -2.971 1.00 93.25 89 SER A C 1
ATOM 657 O O . SER A 1 89 ? 9.657 10.028 -3.946 1.00 93.25 89 SER A O 1
ATOM 659 N N . ALA A 1 90 ? 9.789 9.040 -1.943 1.00 91.31 90 ALA A N 1
ATOM 660 C CA . ALA A 1 90 ? 11.241 9.030 -1.908 1.00 91.31 90 ALA A CA 1
ATOM 661 C C . ALA A 1 90 ? 11.829 8.035 -2.923 1.00 91.31 90 ALA A C 1
ATOM 663 O O . ALA A 1 90 ? 12.848 8.347 -3.535 1.00 91.31 90 ALA A O 1
ATOM 664 N N . LEU A 1 91 ? 11.183 6.881 -3.122 1.00 88.38 91 LEU A N 1
ATOM 665 C CA . LEU A 1 91 ? 11.576 5.900 -4.137 1.00 88.38 91 LEU A CA 1
ATOM 666 C C . LEU A 1 91 ? 11.322 6.422 -5.561 1.00 88.38 91 LEU A C 1
ATOM 668 O O . LEU A 1 91 ? 12.179 6.244 -6.419 1.00 88.38 91 LEU A O 1
ATOM 672 N N . GLU A 1 92 ? 10.221 7.146 -5.786 1.00 88.69 92 GLU A N 1
ATOM 673 C CA . GLU A 1 92 ? 9.895 7.719 -7.105 1.00 88.69 92 GLU A CA 1
ATOM 674 C C . GLU A 1 92 ? 10.733 8.951 -7.482 1.00 88.69 92 GLU A C 1
ATOM 676 O O . GLU A 1 92 ? 10.896 9.270 -8.658 1.00 88.69 92 GLU A O 1
ATOM 681 N N . LEU A 1 93 ? 11.262 9.679 -6.494 1.00 90.31 93 LEU A N 1
ATOM 682 C CA . LEU A 1 93 ? 12.034 10.908 -6.719 1.00 90.31 93 LEU A CA 1
ATOM 683 C C . LEU A 1 93 ? 13.552 10.701 -6.720 1.00 90.31 93 LEU A C 1
ATOM 685 O O . LEU A 1 93 ? 14.279 11.604 -7.135 1.00 90.31 93 LEU A O 1
ATOM 689 N N . SER A 1 94 ? 14.050 9.570 -6.215 1.00 89.62 94 SER A N 1
ATOM 690 C CA . SER A 1 94 ? 15.483 9.343 -6.024 1.00 89.62 94 SER A CA 1
ATOM 691 C C . SER A 1 94 ? 15.913 7.979 -6.540 1.00 89.62 94 SER A C 1
ATOM 693 O O . SER A 1 94 ? 15.764 6.964 -5.859 1.00 89.62 94 SER A O 1
ATOM 695 N N . GLU A 1 95 ? 16.560 7.977 -7.707 1.00 85.88 95 GLU A N 1
ATOM 696 C CA . GLU A 1 95 ? 17.201 6.785 -8.275 1.00 85.88 95 GLU A CA 1
ATOM 697 C C . GLU A 1 95 ? 18.204 6.153 -7.297 1.00 85.88 95 GLU A C 1
ATOM 699 O O . GLU A 1 95 ? 18.272 4.934 -7.167 1.00 85.88 95 GLU A O 1
ATOM 704 N N . GLY A 1 96 ? 18.954 6.977 -6.555 1.00 83.31 96 GLY A N 1
ATOM 705 C CA . GLY A 1 96 ? 19.920 6.492 -5.568 1.00 83.31 96 GLY A CA 1
ATOM 706 C C . GLY A 1 96 ? 19.259 5.786 -4.382 1.00 83.31 96 GLY A C 1
ATOM 707 O O . GLY A 1 96 ? 19.784 4.789 -3.886 1.00 83.31 96 GLY A O 1
ATOM 708 N N . LEU A 1 97 ? 18.093 6.266 -3.939 1.00 84.81 97 LEU A N 1
ATOM 709 C CA . LEU A 1 97 ? 17.342 5.610 -2.871 1.00 84.81 97 LEU A CA 1
ATOM 710 C C . LEU A 1 97 ? 16.659 4.336 -3.369 1.00 84.81 97 LEU A C 1
ATOM 712 O O . LEU A 1 97 ? 16.692 3.333 -2.661 1.00 84.81 97 LEU A O 1
ATOM 716 N N . ALA A 1 98 ? 16.094 4.361 -4.577 1.00 85.31 98 ALA A N 1
ATOM 717 C CA . ALA A 1 98 ? 15.553 3.182 -5.243 1.00 85.31 98 ALA A CA 1
ATOM 718 C C . ALA A 1 98 ? 16.620 2.080 -5.370 1.00 85.31 98 ALA A C 1
ATOM 720 O O . ALA A 1 98 ? 16.396 0.953 -4.939 1.00 85.31 98 ALA A O 1
ATOM 721 N N . ALA A 1 99 ? 17.829 2.424 -5.821 1.00 83.81 99 ALA A N 1
ATOM 722 C CA . ALA A 1 99 ? 18.939 1.477 -5.916 1.00 83.81 99 ALA A CA 1
ATOM 723 C C . ALA A 1 99 ? 19.383 0.932 -4.545 1.00 83.81 99 ALA A C 1
ATOM 725 O O . ALA A 1 99 ? 19.658 -0.260 -4.410 1.00 83.81 99 ALA A O 1
ATOM 726 N N . ALA A 1 100 ? 19.445 1.781 -3.512 1.00 85.88 100 ALA A N 1
ATOM 727 C CA . ALA A 1 100 ? 19.780 1.345 -2.155 1.00 85.88 100 ALA A CA 1
ATOM 728 C C . ALA A 1 100 ? 18.708 0.411 -1.566 1.00 85.88 100 ALA A C 1
ATOM 730 O O . ALA A 1 100 ? 19.034 -0.558 -0.877 1.00 85.88 100 ALA A O 1
ATOM 731 N N . TRP A 1 101 ? 17.437 0.692 -1.853 1.00 85.38 101 TRP A N 1
ATOM 732 C CA . TRP A 1 101 ? 16.302 -0.137 -1.469 1.00 85.38 101 TRP A CA 1
ATOM 733 C C . TRP A 1 101 ? 16.352 -1.508 -2.147 1.00 85.38 101 TRP A C 1
ATOM 735 O O . TRP A 1 101 ? 16.277 -2.534 -1.468 1.00 85.38 101 TRP A O 1
ATOM 745 N N . ASP A 1 102 ? 16.579 -1.530 -3.459 1.00 85.75 102 ASP A N 1
ATOM 746 C CA . ASP A 1 102 ? 16.735 -2.757 -4.240 1.00 85.75 102 ASP A CA 1
ATOM 747 C C . ASP A 1 102 ? 17.904 -3.598 -3.712 1.00 85.75 102 ASP A C 1
ATOM 749 O O . ASP A 1 102 ? 17.743 -4.790 -3.451 1.00 85.75 102 ASP A O 1
ATOM 753 N N . ALA A 1 103 ? 19.062 -2.979 -3.458 1.00 83.06 103 ALA A N 1
ATOM 754 C CA . ALA A 1 103 ? 20.233 -3.661 -2.909 1.00 83.06 103 ALA A CA 1
ATOM 755 C C . ALA A 1 103 ? 19.958 -4.285 -1.531 1.00 83.06 103 ALA A C 1
ATOM 757 O O . ALA A 1 103 ? 20.381 -5.412 -1.263 1.00 83.06 103 ALA A O 1
ATOM 758 N N . ALA A 1 104 ? 19.227 -3.580 -0.663 1.00 84.81 104 ALA A N 1
ATOM 759 C CA . ALA A 1 104 ? 18.852 -4.091 0.649 1.00 84.81 104 ALA A CA 1
ATOM 760 C C . ALA A 1 104 ? 17.918 -5.305 0.544 1.00 84.81 104 ALA A C 1
ATOM 762 O O . ALA A 1 104 ? 18.095 -6.284 1.268 1.00 84.81 104 ALA A O 1
ATOM 763 N N . LEU A 1 105 ? 16.944 -5.274 -0.368 1.00 82.12 105 LEU A N 1
ATOM 764 C CA . LEU A 1 105 ? 16.018 -6.388 -0.569 1.00 82.12 105 LEU A CA 1
ATOM 765 C C . LEU A 1 105 ? 16.694 -7.587 -1.237 1.00 82.12 105 LEU A C 1
ATOM 767 O O . LEU A 1 105 ? 16.499 -8.718 -0.790 1.00 82.12 105 LEU A O 1
ATOM 771 N N . VAL A 1 106 ? 17.575 -7.350 -2.210 1.00 83.31 106 VAL A N 1
ATOM 772 C CA . VAL A 1 106 ? 18.404 -8.402 -2.814 1.00 83.31 106 VAL A CA 1
ATOM 773 C C . VAL A 1 106 ? 19.297 -9.063 -1.763 1.00 83.31 106 VAL A C 1
ATOM 775 O O . VAL A 1 106 ? 19.394 -10.289 -1.738 1.00 83.31 106 VAL A O 1
ATOM 778 N N . ALA A 1 107 ? 19.883 -8.295 -0.839 1.00 83.56 107 ALA A N 1
ATOM 779 C CA . ALA A 1 107 ? 20.661 -8.845 0.275 1.00 83.56 107 ALA A CA 1
ATOM 780 C C . ALA A 1 107 ? 19.822 -9.722 1.227 1.00 83.56 107 ALA A C 1
ATOM 782 O O . ALA A 1 107 ? 20.357 -10.629 1.862 1.00 83.56 107 ALA A O 1
ATOM 783 N N . LEU A 1 108 ? 18.507 -9.496 1.294 1.00 83.00 108 LEU A N 1
ATOM 784 C CA . LEU A 1 108 ? 17.548 -10.339 2.016 1.00 83.00 108 LEU A CA 1
ATOM 785 C C . LEU A 1 108 ? 17.048 -11.538 1.185 1.00 83.00 108 LEU A C 1
ATOM 787 O O . LEU A 1 108 ? 16.151 -12.256 1.626 1.00 83.00 108 LEU A O 1
ATOM 791 N N . GLY A 1 109 ? 17.612 -11.769 -0.005 1.00 79.00 109 GLY A N 1
ATOM 792 C CA . GLY A 1 109 ? 17.225 -12.852 -0.913 1.00 79.00 109 GLY A CA 1
ATOM 793 C C . GLY A 1 109 ? 15.954 -12.565 -1.715 1.00 79.00 109 GLY A C 1
ATOM 794 O O . GLY A 1 109 ? 15.386 -13.480 -2.310 1.00 79.00 109 GLY A O 1
ATOM 795 N N . LEU A 1 110 ? 15.490 -11.314 -1.729 1.00 75.62 110 LEU A N 1
ATOM 796 C CA . LEU A 1 110 ? 14.303 -10.885 -2.459 1.00 75.62 110 LEU A CA 1
ATOM 797 C C . LEU A 1 110 ? 14.741 -10.157 -3.730 1.00 75.62 110 LEU A C 1
ATOM 799 O O . LEU A 1 110 ? 15.247 -9.038 -3.648 1.00 75.62 110 LEU A O 1
ATOM 803 N N . PRO A 1 111 ? 14.567 -10.760 -4.915 1.00 70.25 111 PRO A N 1
ATOM 804 C CA . PRO A 1 111 ? 14.996 -10.116 -6.138 1.00 70.25 111 PRO A CA 1
ATOM 805 C C . PRO A 1 111 ? 13.983 -9.003 -6.466 1.00 70.25 111 PRO A C 1
ATOM 807 O O . PRO A 1 111 ? 12.804 -9.261 -6.714 1.00 70.25 111 PRO A O 1
ATOM 810 N N . PHE A 1 112 ? 14.434 -7.754 -6.365 1.00 69.38 112 PHE A N 1
ATOM 811 C CA . PHE A 1 112 ? 13.598 -6.552 -6.404 1.00 69.38 112 PHE A CA 1
ATOM 812 C C . PHE A 1 112 ? 14.247 -5.521 -7.326 1.00 69.38 112 PHE A C 1
ATOM 814 O O . PHE A 1 112 ? 15.467 -5.362 -7.301 1.00 69.38 112 PHE A O 1
ATOM 821 N N . GLN A 1 113 ? 13.439 -4.845 -8.141 1.00 74.06 113 GLN A N 1
ATOM 822 C CA . GLN A 1 113 ? 13.900 -3.736 -8.969 1.00 74.06 113 GLN A CA 1
ATOM 823 C C . GLN A 1 113 ? 12.844 -2.631 -9.014 1.00 74.06 113 GLN A C 1
ATOM 825 O O . GLN A 1 113 ? 11.698 -2.874 -9.414 1.00 74.06 113 GLN A O 1
ATOM 830 N N . THR A 1 114 ? 13.251 -1.425 -8.634 1.00 78.19 114 THR A N 1
ATOM 831 C CA . THR A 1 114 ? 12.433 -0.212 -8.612 1.00 78.19 114 THR A CA 1
ATOM 832 C C . THR A 1 114 ? 12.911 0.746 -9.695 1.00 78.19 114 THR A C 1
ATOM 834 O O . THR A 1 114 ? 14.108 0.900 -9.927 1.00 78.19 114 THR A O 1
ATOM 837 N N . TRP A 1 115 ? 11.972 1.416 -10.356 1.00 78.06 115 TRP A N 1
ATOM 838 C CA . TRP A 1 115 ? 12.269 2.524 -11.259 1.00 78.06 115 TRP A CA 1
ATOM 839 C C . TRP A 1 115 ? 11.703 3.796 -10.655 1.00 78.06 115 TRP A C 1
ATOM 841 O O . TRP A 1 115 ? 10.573 3.774 -10.190 1.00 78.06 115 TRP A O 1
ATOM 851 N N . ALA A 1 116 ? 12.489 4.869 -10.668 1.00 84.12 116 ALA A N 1
ATOM 852 C CA . ALA A 1 116 ? 12.018 6.181 -10.256 1.00 84.12 116 ALA A CA 1
ATOM 853 C C . ALA A 1 116 ? 11.236 6.825 -11.415 1.00 84.12 116 ALA A C 1
ATOM 855 O O . ALA A 1 116 ? 11.820 7.129 -12.459 1.00 84.12 116 ALA A O 1
ATOM 856 N N . ASP A 1 117 ? 9.930 7.026 -11.247 1.00 84.69 117 ASP A N 1
ATOM 857 C CA . ASP A 1 117 ? 9.065 7.758 -12.171 1.00 84.69 117 ASP A CA 1
ATOM 858 C C . ASP A 1 117 ? 8.238 8.804 -11.393 1.00 84.69 117 ASP A C 1
ATOM 860 O O . ASP A 1 117 ? 7.196 8.501 -10.806 1.00 84.69 117 ASP A O 1
ATOM 864 N N . PRO A 1 118 ? 8.615 10.096 -11.441 1.00 87.50 118 PRO A N 1
ATOM 865 C CA . PRO A 1 118 ? 7.872 11.157 -10.762 1.00 87.50 118 PRO A CA 1
ATOM 866 C C . PRO A 1 118 ? 6.392 11.255 -11.163 1.00 87.50 118 PRO A C 1
ATOM 868 O O . PRO A 1 118 ? 5.596 11.858 -10.439 1.00 87.50 118 PRO A O 1
ATOM 871 N N . THR A 1 119 ? 5.991 10.691 -12.307 1.00 86.69 119 THR A N 1
ATOM 872 C CA . THR A 1 119 ? 4.583 10.667 -12.719 1.00 86.69 119 THR A CA 1
ATOM 873 C C . THR A 1 119 ? 3.737 9.703 -11.883 1.00 86.69 119 THR A C 1
ATOM 875 O O . THR A 1 119 ? 2.515 9.865 -11.834 1.00 86.69 119 THR A O 1
ATOM 878 N N . ASP A 1 120 ? 4.351 8.765 -11.160 1.00 87.75 120 ASP A N 1
ATOM 879 C CA . ASP A 1 120 ? 3.668 7.847 -10.242 1.00 87.75 120 ASP A CA 1
ATOM 880 C C . ASP A 1 120 ? 3.244 8.546 -8.938 1.00 87.75 120 ASP A C 1
ATOM 882 O O . ASP A 1 120 ? 2.312 8.106 -8.261 1.00 87.75 120 ASP A O 1
ATOM 886 N N . LEU A 1 121 ? 3.767 9.749 -8.651 1.00 91.75 121 LEU A N 1
ATOM 887 C CA . LEU A 1 121 ? 3.270 10.617 -7.571 1.00 91.75 121 LEU A CA 1
ATOM 888 C C . LEU A 1 121 ? 1.794 11.014 -7.740 1.00 91.75 121 LEU A C 1
ATOM 890 O O . LEU A 1 121 ? 1.139 11.384 -6.762 1.00 91.75 121 LEU A O 1
ATOM 894 N N . LEU A 1 122 ? 1.232 10.880 -8.948 1.00 92.00 122 LEU A N 1
ATOM 895 C CA . LEU A 1 122 ? -0.209 11.014 -9.185 1.00 92.00 122 LEU A CA 1
ATOM 896 C C . LEU A 1 122 ? -1.043 9.977 -8.412 1.00 92.00 122 LEU A C 1
ATOM 898 O O . LEU A 1 122 ? -2.248 10.173 -8.251 1.00 92.00 122 LEU A O 1
ATOM 902 N N . ALA A 1 123 ? -0.426 8.912 -7.893 1.00 91.81 123 ALA A N 1
ATOM 903 C CA . ALA A 1 123 ? -1.072 7.920 -7.043 1.00 91.81 123 ALA A CA 1
ATOM 904 C C . ALA A 1 123 ? -1.179 8.356 -5.561 1.00 91.81 123 ALA A C 1
ATOM 906 O O . ALA A 1 123 ? -2.008 7.820 -4.823 1.00 91.81 123 ALA A O 1
ATOM 907 N N . LEU A 1 124 ? -0.441 9.380 -5.104 1.00 94.12 124 LEU A N 1
ATOM 908 C CA . LEU A 1 124 ? -0.480 9.862 -3.709 1.00 94.12 124 LEU A CA 1
ATOM 909 C C . LEU A 1 124 ? -1.878 10.228 -3.170 1.00 94.12 124 LEU A C 1
ATOM 911 O O . LEU A 1 124 ? -2.158 9.918 -2.005 1.00 94.12 124 LEU A O 1
ATOM 915 N N . PRO A 1 125 ? -2.799 10.834 -3.950 1.00 96.88 125 PRO A N 1
ATOM 916 C CA . PRO A 1 125 ? -4.165 11.082 -3.495 1.00 96.88 125 PRO A CA 1
ATOM 917 C C . PRO A 1 125 ? -4.894 9.814 -3.024 1.00 96.88 125 PRO A C 1
ATOM 919 O O . PRO A 1 125 ? -5.778 9.901 -2.167 1.00 96.88 125 PRO A O 1
ATOM 922 N N . PHE A 1 126 ? -4.507 8.631 -3.512 1.00 95.50 126 PHE A N 1
ATOM 923 C CA . PHE A 1 126 ? -5.113 7.364 -3.108 1.00 95.50 126 PHE A CA 1
ATOM 924 C C . PHE A 1 126 ? -4.722 6.928 -1.695 1.00 95.50 126 PHE A C 1
ATOM 926 O O . PHE A 1 126 ? -5.517 6.247 -1.049 1.00 95.50 126 PHE A O 1
ATOM 933 N N . VAL A 1 127 ? -3.607 7.421 -1.143 1.00 94.69 127 VAL A N 1
ATOM 934 C CA . VAL A 1 127 ? -3.306 7.291 0.295 1.00 94.69 127 VAL A CA 1
ATOM 935 C C . VAL A 1 127 ? -4.358 8.030 1.122 1.00 94.69 127 VAL A C 1
ATOM 937 O O . VAL A 1 127 ? -4.902 7.496 2.092 1.00 94.69 127 VAL A O 1
ATOM 940 N N . ALA A 1 128 ? -4.686 9.266 0.734 1.00 94.69 128 ALA A N 1
ATOM 941 C CA . ALA A 1 128 ? -5.704 10.061 1.417 1.00 94.69 128 ALA A CA 1
ATOM 942 C C . ALA A 1 128 ? -7.108 9.464 1.233 1.00 94.69 128 ALA A C 1
ATOM 944 O O . ALA A 1 128 ? -7.919 9.488 2.166 1.00 94.69 128 ALA A O 1
ATOM 945 N N . LEU A 1 129 ? -7.391 8.898 0.056 1.00 96.56 129 LEU A N 1
ATOM 946 C CA . LEU A 1 129 ? -8.631 8.176 -0.210 1.00 96.56 129 LEU A CA 1
ATOM 947 C C . LEU A 1 129 ? -8.742 6.921 0.665 1.00 96.56 129 LEU A C 1
ATOM 949 O O . LEU A 1 129 ? -9.759 6.746 1.333 1.00 96.56 129 LEU A O 1
ATOM 953 N N . GLY A 1 130 ? -7.688 6.104 0.735 1.00 94.06 130 GLY A N 1
ATOM 954 C CA . GLY A 1 130 ? -7.604 4.933 1.608 1.00 94.06 130 GLY A CA 1
ATOM 955 C C . GLY A 1 130 ? -7.831 5.307 3.070 1.00 94.06 130 GLY A C 1
ATOM 956 O O . GLY A 1 130 ? -8.678 4.708 3.736 1.00 94.06 130 GLY A O 1
ATOM 957 N N . TYR A 1 131 ? -7.200 6.390 3.541 1.00 95.38 131 TYR A N 1
ATOM 958 C CA . TYR A 1 131 ? -7.466 6.930 4.874 1.00 95.38 131 TYR A CA 1
ATOM 959 C C . TYR A 1 131 ? -8.952 7.246 5.057 1.00 95.38 131 TYR A C 1
ATOM 961 O O . TYR A 1 131 ? -9.562 6.791 6.022 1.00 95.38 131 TYR A O 1
ATOM 969 N N . ARG A 1 132 ? -9.567 8.005 4.146 1.00 96.44 132 ARG A N 1
ATOM 970 C CA . ARG A 1 132 ? -10.974 8.407 4.285 1.00 96.44 132 ARG A CA 1
ATOM 971 C C . ARG A 1 132 ? -11.949 7.235 4.245 1.00 96.44 132 ARG A C 1
ATOM 973 O O . ARG A 1 132 ? -12.906 7.245 5.014 1.00 96.44 132 ARG A O 1
ATOM 980 N N . VAL A 1 133 ? -11.707 6.249 3.386 1.00 96.00 133 VAL A N 1
ATOM 981 C CA . VAL A 1 133 ? -12.609 5.110 3.173 1.00 96.00 133 VAL A CA 1
ATOM 982 C C . VAL A 1 133 ? -12.448 4.053 4.265 1.00 96.00 133 VAL A C 1
ATOM 984 O O . VAL A 1 133 ? -13.440 3.536 4.771 1.00 96.00 133 VAL A O 1
ATOM 987 N N . LEU A 1 134 ? -11.216 3.737 4.667 1.00 94.19 134 LEU A N 1
ATOM 988 C CA . LEU A 1 134 ? -10.936 2.593 5.539 1.00 94.19 134 LEU A CA 1
ATOM 989 C C . LEU A 1 134 ? -10.926 2.957 7.029 1.00 94.19 134 LEU A C 1
ATOM 991 O O . LEU A 1 134 ? -11.378 2.167 7.858 1.00 94.19 134 LEU A O 1
ATOM 995 N N . THR A 1 135 ? -10.475 4.160 7.395 1.00 91.88 135 THR A N 1
ATOM 996 C CA . THR A 1 135 ? -10.375 4.619 8.798 1.00 91.88 135 THR A CA 1
ATOM 997 C C . THR A 1 135 ? -11.700 4.570 9.573 1.00 91.88 135 THR A C 1
ATOM 999 O O . THR A 1 135 ? -11.656 4.205 10.751 1.00 91.88 135 THR A O 1
ATOM 1002 N N . PRO A 1 136 ? -12.878 4.890 8.992 1.00 91.75 136 PRO A N 1
ATOM 1003 C CA . PRO A 1 136 ? -14.153 4.764 9.701 1.00 91.75 136 PRO A CA 1
ATOM 1004 C C . PRO A 1 136 ? -14.402 3.352 10.243 1.00 91.75 136 PRO A C 1
ATOM 1006 O O . PRO A 1 136 ? -14.869 3.213 11.369 1.00 91.75 136 PRO A O 1
ATOM 1009 N N . SER A 1 137 ? -14.006 2.312 9.500 1.00 90.31 137 SER A N 1
ATOM 1010 C CA . SER A 1 137 ? -14.155 0.911 9.924 1.00 90.31 137 SER A CA 1
ATOM 1011 C C . SER A 1 137 ? -13.201 0.497 11.054 1.00 90.31 137 SER A C 1
ATOM 1013 O O . SER A 1 137 ? -13.469 -0.468 11.769 1.00 90.31 137 SER A O 1
ATOM 1015 N N . MET A 1 138 ? -12.097 1.232 11.241 1.00 89.81 138 MET A N 1
ATOM 1016 C CA . MET A 1 138 ? -11.089 0.962 12.273 1.00 89.81 138 MET A CA 1
ATOM 1017 C C . MET A 1 138 ? -11.492 1.487 13.653 1.00 89.81 138 MET A C 1
ATOM 1019 O O . MET A 1 138 ? -10.909 1.073 14.657 1.00 89.81 138 MET A O 1
ATOM 1023 N N . ARG A 1 139 ? -12.439 2.427 13.717 1.00 86.62 139 ARG A N 1
ATOM 1024 C CA . ARG A 1 139 ? -12.911 3.009 14.975 1.00 86.62 139 ARG A CA 1
ATOM 1025 C C . ARG A 1 139 ? -13.925 2.065 15.608 1.00 86.62 139 ARG A C 1
ATOM 1027 O O . ARG A 1 139 ? -14.894 1.677 14.964 1.00 86.62 139 ARG A O 1
ATOM 1034 N N . GLU A 1 140 ? -13.709 1.691 16.865 1.00 71.44 140 GLU A N 1
ATOM 1035 C CA . GLU A 1 140 ? -14.724 0.964 17.623 1.00 71.44 140 GLU A CA 1
ATOM 1036 C C . GLU A 1 140 ? -15.942 1.874 17.829 1.00 71.44 140 GLU A C 1
ATOM 1038 O O . GLU A 1 140 ? -15.842 2.939 18.443 1.00 71.44 140 GLU A O 1
ATOM 1043 N N . VAL A 1 141 ? -17.090 1.474 17.274 1.00 60.81 141 VAL A N 1
ATOM 1044 C CA . VAL A 1 141 ? -18.373 2.040 17.690 1.00 60.81 141 VAL A CA 1
ATOM 1045 C C . VAL A 1 141 ? -18.590 1.554 19.117 1.00 60.81 141 VAL A C 1
ATOM 1047 O O . VAL A 1 141 ? -18.439 0.369 19.404 1.00 60.81 141 VAL A O 1
ATOM 1050 N N . ARG A 1 142 ? -18.882 2.498 20.007 1.00 56.66 142 ARG A N 1
ATOM 1051 C CA . ARG A 1 142 ? -18.848 2.402 21.475 1.00 56.66 142 ARG A CA 1
ATOM 1052 C C . ARG A 1 142 ? -19.731 1.289 22.091 1.00 56.66 142 ARG A C 1
ATOM 1054 O O . ARG A 1 142 ? -19.660 1.103 23.299 1.00 56.66 142 ARG A O 1
ATOM 1061 N N . ASP A 1 143 ? -20.482 0.546 21.273 1.00 54.41 143 ASP A N 1
ATOM 1062 C CA . ASP A 1 143 ? -21.421 -0.520 21.658 1.00 54.41 143 ASP A CA 1
ATOM 1063 C C . ASP A 1 143 ? -20.957 -1.956 21.324 1.00 54.41 143 ASP A C 1
ATOM 1065 O O . ASP A 1 143 ? -21.588 -2.924 21.755 1.00 54.41 143 ASP A O 1
ATOM 1069 N N . ASP A 1 144 ? -19.850 -2.142 20.594 1.00 57.72 144 ASP A N 1
ATOM 1070 C CA . ASP A 1 144 ? -19.330 -3.487 20.316 1.00 57.72 144 ASP A CA 1
ATOM 1071 C C . ASP A 1 144 ? -18.636 -4.078 21.556 1.00 57.72 144 ASP A C 1
ATOM 1073 O O . ASP A 1 144 ? -17.745 -3.468 22.151 1.00 57.72 144 ASP A O 1
ATOM 1077 N N . LYS A 1 145 ? -19.002 -5.314 21.926 1.00 57.88 145 LYS A N 1
ATOM 1078 C CA . LYS A 1 145 ? -18.336 -6.090 22.989 1.00 57.88 145 LYS A CA 1
ATOM 1079 C C . LYS A 1 145 ? -16.805 -6.068 22.810 1.00 57.88 145 LYS A C 1
ATOM 1081 O O . LYS A 1 145 ? -16.333 -6.207 21.678 1.00 57.88 145 LYS A O 1
ATOM 1086 N N . PRO A 1 146 ? -16.017 -5.997 23.901 1.00 56.81 146 PRO A N 1
ATOM 1087 C CA . PRO A 1 146 ? -14.560 -5.930 23.818 1.00 56.81 146 PRO A CA 1
ATOM 1088 C C . PRO A 1 146 ? -13.995 -7.122 23.032 1.00 56.81 146 PRO A C 1
ATOM 1090 O O . PRO A 1 146 ? -14.138 -8.281 23.431 1.00 56.81 146 PRO A O 1
ATOM 1093 N N . ARG A 1 147 ? -13.345 -6.840 21.897 1.00 66.50 147 ARG A N 1
ATOM 1094 C CA . ARG A 1 147 ? -12.735 -7.863 21.034 1.00 66.50 147 ARG A CA 1
ATOM 1095 C C . ARG A 1 147 ? -11.430 -8.353 21.653 1.00 66.50 147 ARG A C 1
ATOM 1097 O O . ARG A 1 147 ? -10.505 -7.574 21.860 1.00 66.50 147 ARG A O 1
ATOM 1104 N N . ARG A 1 148 ? -11.335 -9.663 21.906 1.00 64.38 148 ARG A N 1
ATOM 1105 C CA . ARG A 1 148 ? -10.116 -10.310 22.432 1.00 64.38 148 ARG A CA 1
ATOM 1106 C C . ARG A 1 148 ? -9.095 -10.720 21.357 1.00 64.38 148 ARG A C 1
ATOM 1108 O O . ARG A 1 148 ? -8.014 -11.166 21.723 1.00 64.38 148 ARG A O 1
ATOM 1115 N N . GLY A 1 149 ? -9.379 -10.553 20.061 1.00 72.94 149 GLY A N 1
ATOM 1116 C CA . GLY A 1 149 ? -8.451 -10.969 19.000 1.00 72.94 149 GLY A CA 1
ATOM 1117 C C . GLY A 1 149 ? -8.873 -10.612 17.572 1.00 72.94 149 GLY A C 1
ATOM 1118 O O . GLY A 1 149 ? -9.914 -9.985 17.358 1.00 72.94 149 GLY A O 1
ATOM 1119 N N . LEU A 1 150 ? -8.030 -11.017 16.613 1.00 79.12 150 LEU A N 1
ATOM 1120 C CA . LEU A 1 150 ? -8.265 -1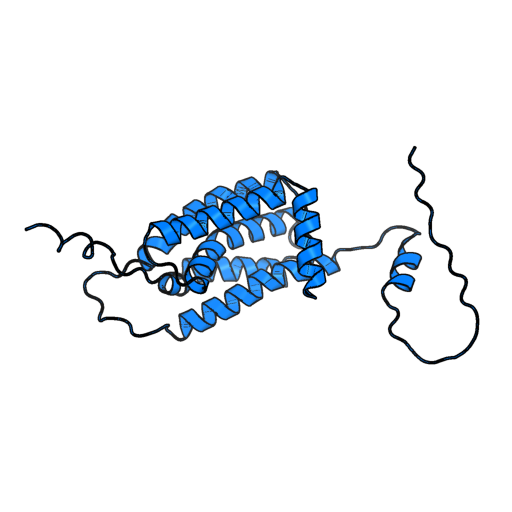0.896 15.169 1.00 79.12 150 LEU A CA 1
ATOM 1121 C C . LEU A 1 150 ? -9.285 -11.938 14.697 1.00 79.12 150 LEU A C 1
ATOM 1123 O O . LEU A 1 150 ? -9.301 -13.068 15.185 1.00 79.12 150 LEU A O 1
ATOM 1127 N N . ARG A 1 151 ? -10.114 -11.578 13.716 1.00 85.56 151 ARG A N 1
ATOM 1128 C CA . ARG A 1 151 ? -10.981 -12.543 13.024 1.00 85.56 151 ARG A CA 1
ATOM 1129 C C . ARG A 1 151 ? -10.175 -13.333 11.984 1.00 85.56 151 ARG A C 1
ATOM 1131 O O . ARG A 1 151 ? -9.255 -12.764 11.399 1.00 85.56 151 ARG A O 1
ATOM 1138 N N . PRO A 1 152 ? -10.565 -14.578 11.652 1.00 86.44 152 PRO A N 1
ATOM 1139 C CA . PRO A 1 152 ? -9.911 -15.357 10.598 1.00 86.44 152 PRO A CA 1
ATOM 1140 C C . PRO A 1 152 ? -9.780 -14.595 9.274 1.00 86.44 152 PRO A C 1
ATOM 1142 O O . PRO A 1 152 ? -8.707 -14.581 8.686 1.00 86.44 152 PRO A O 1
ATOM 1145 N N . ILE A 1 153 ? -10.825 -13.86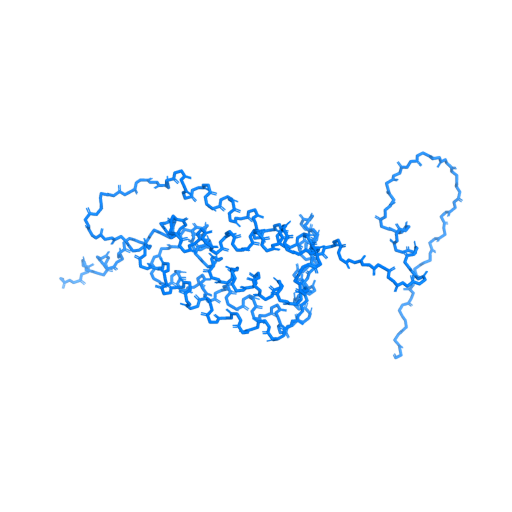7 8.860 1.00 86.75 153 ILE A N 1
ATOM 1146 C CA . ILE A 1 153 ? -10.792 -13.045 7.639 1.00 86.75 153 ILE A CA 1
ATOM 1147 C C . ILE A 1 153 ? -9.719 -11.949 7.680 1.00 86.75 153 ILE A C 1
ATOM 1149 O O . ILE A 1 153 ? -9.140 -11.634 6.652 1.00 86.75 153 ILE A O 1
ATOM 1153 N N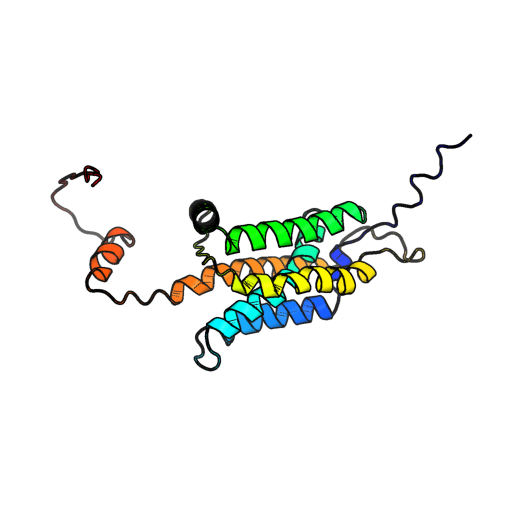 . GLU A 1 154 ? -9.422 -11.387 8.852 1.00 88.81 154 GLU A N 1
ATOM 1154 C CA . GLU A 1 154 ? -8.425 -10.321 9.013 1.00 88.81 154 GLU A CA 1
ATOM 1155 C C . GLU A 1 154 ? -7.005 -10.895 8.953 1.00 88.81 154 GLU A C 1
ATOM 1157 O O . GLU A 1 154 ? -6.116 -10.271 8.382 1.00 88.81 154 GLU A O 1
ATOM 1162 N N . ILE A 1 155 ? -6.803 -12.103 9.491 1.00 87.88 155 ILE A N 1
ATOM 1163 C CA . ILE A 1 155 ? -5.536 -12.840 9.392 1.00 87.88 155 ILE A CA 1
ATOM 1164 C C . ILE A 1 155 ? -5.281 -13.244 7.940 1.00 87.88 155 ILE A C 1
ATOM 1166 O O . ILE A 1 155 ? -4.200 -12.990 7.416 1.00 87.88 155 ILE A O 1
ATOM 1170 N N . VAL A 1 156 ? -6.288 -13.830 7.283 1.00 89.81 156 VAL A N 1
ATOM 1171 C CA . VAL A 1 156 ? -6.211 -14.211 5.868 1.00 89.81 156 VAL A CA 1
ATOM 1172 C C . VAL A 1 156 ? -5.946 -12.980 5.011 1.00 89.81 156 VAL A C 1
ATOM 1174 O O . VAL A 1 156 ? -5.023 -13.000 4.207 1.00 89.81 156 VAL A O 1
ATOM 1177 N N . ALA A 1 157 ? -6.679 -11.885 5.222 1.00 89.44 157 ALA A N 1
ATOM 1178 C CA . ALA A 1 157 ? -6.447 -10.636 4.508 1.00 89.44 157 ALA A CA 1
ATOM 1179 C C . ALA A 1 157 ? -5.023 -10.107 4.726 1.00 89.44 157 ALA A C 1
ATOM 1181 O O . ALA A 1 157 ? -4.359 -9.747 3.763 1.00 89.44 157 ALA A O 1
ATOM 1182 N N . ALA A 1 158 ? -4.517 -10.098 5.963 1.00 89.56 158 ALA A N 1
ATOM 1183 C CA . ALA A 1 158 ? -3.161 -9.632 6.239 1.00 89.56 158 ALA A CA 1
ATOM 1184 C C . ALA A 1 158 ? -2.101 -10.501 5.545 1.00 89.56 158 ALA A C 1
ATOM 1186 O O . ALA A 1 158 ? -1.187 -9.965 4.925 1.00 89.56 158 ALA A O 1
ATOM 1187 N N . ALA A 1 159 ? -2.243 -11.828 5.611 1.00 90.06 159 ALA A N 1
ATOM 1188 C CA . ALA A 1 159 ? -1.324 -12.767 4.976 1.00 90.06 159 ALA A CA 1
ATOM 1189 C C . ALA A 1 159 ? -1.350 -12.636 3.447 1.00 90.06 159 ALA A C 1
ATOM 1191 O O . ALA A 1 159 ? -0.307 -12.480 2.820 1.00 90.06 159 ALA A O 1
ATOM 1192 N N . VAL A 1 160 ? -2.542 -12.636 2.851 1.00 88.06 160 VAL A N 1
ATOM 1193 C CA . VAL A 1 160 ? -2.726 -12.520 1.401 1.00 88.06 160 VAL A CA 1
ATOM 1194 C C . VAL A 1 160 ? -2.267 -11.149 0.899 1.00 88.06 160 VAL A C 1
ATOM 1196 O O . VAL A 1 160 ? -1.560 -11.071 -0.101 1.00 88.06 160 VAL A O 1
ATOM 1199 N N . GLY A 1 161 ? -2.601 -10.071 1.611 1.00 85.19 161 GLY A N 1
ATOM 1200 C CA . GLY A 1 161 ? -2.139 -8.720 1.293 1.00 85.19 161 GLY A CA 1
ATOM 1201 C C . GLY A 1 161 ? -0.618 -8.602 1.338 1.00 85.19 161 GLY A C 1
ATOM 1202 O O . GLY A 1 161 ? -0.028 -8.041 0.421 1.00 85.19 161 GLY A O 1
ATOM 1203 N N . LEU A 1 162 ? 0.028 -9.190 2.351 1.00 86.88 162 LEU A N 1
ATOM 1204 C CA . LEU A 1 162 ? 1.487 -9.226 2.440 1.00 86.88 162 LEU A CA 1
ATOM 1205 C C . LEU A 1 162 ? 2.098 -9.986 1.255 1.00 86.88 162 LEU A C 1
ATOM 1207 O O . LEU A 1 162 ? 3.023 -9.481 0.628 1.00 86.88 162 LEU A O 1
ATOM 1211 N N . VAL A 1 163 ? 1.558 -11.16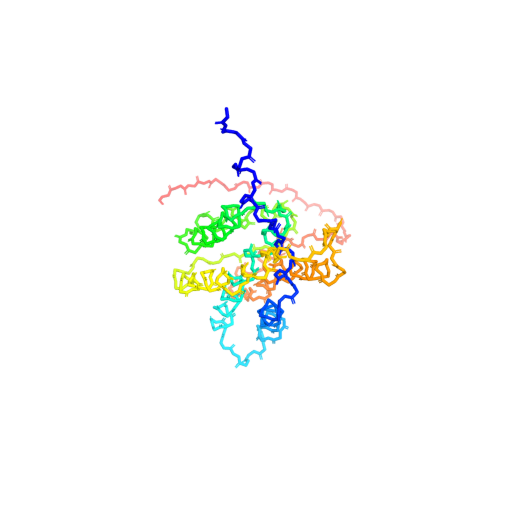1 0.916 1.00 84.69 163 VAL A N 1
ATOM 1212 C CA . VAL A 1 163 ? 2.026 -11.954 -0.232 1.00 84.69 163 VAL A CA 1
ATOM 1213 C C . VAL A 1 163 ? 1.908 -11.157 -1.524 1.00 84.69 163 VAL A C 1
ATOM 1215 O O . VAL A 1 163 ? 2.890 -11.061 -2.251 1.00 84.69 163 VAL A O 1
ATOM 1218 N N . PHE A 1 164 ? 0.756 -10.548 -1.805 1.00 82.25 164 PHE A N 1
ATOM 1219 C CA . PHE A 1 164 ? 0.566 -9.825 -3.061 1.00 82.25 164 PHE A CA 1
ATOM 1220 C C . PHE A 1 164 ? 1.392 -8.540 -3.142 1.00 82.25 164 PHE A C 1
ATOM 1222 O O . PHE A 1 164 ? 1.966 -8.299 -4.196 1.00 82.25 164 PHE A O 1
ATOM 1229 N N . CYS A 1 165 ? 1.547 -7.776 -2.055 1.00 80.56 165 CYS A N 1
ATOM 1230 C CA . CYS A 1 165 ? 2.444 -6.612 -2.035 1.00 80.56 165 CYS A CA 1
ATOM 1231 C C . CYS A 1 165 ? 3.928 -6.987 -2.209 1.00 80.56 165 CYS A C 1
ATOM 1233 O O . CYS A 1 165 ? 4.710 -6.183 -2.711 1.00 80.56 165 CYS A O 1
ATOM 1235 N N . MET A 1 166 ? 4.338 -8.191 -1.800 1.00 72.31 166 MET A N 1
ATOM 1236 C CA . MET A 1 166 ? 5.700 -8.683 -2.039 1.00 72.31 166 MET A CA 1
ATOM 1237 C C . MET A 1 166 ? 5.850 -9.255 -3.457 1.00 72.31 166 MET A C 1
ATOM 1239 O O . MET A 1 166 ? 6.827 -8.959 -4.142 1.00 72.31 166 MET A O 1
ATOM 1243 N N . ALA A 1 167 ? 4.866 -10.026 -3.931 1.00 61.56 167 ALA A N 1
ATOM 1244 C CA . ALA A 1 167 ? 4.872 -10.685 -5.238 1.00 61.56 167 ALA A CA 1
ATOM 1245 C C . ALA A 1 167 ? 4.848 -9.694 -6.414 1.00 61.56 167 ALA A C 1
ATOM 1247 O O . ALA A 1 167 ? 5.516 -9.933 -7.422 1.00 61.56 167 ALA A O 1
ATOM 1248 N N . THR A 1 168 ? 4.171 -8.547 -6.264 1.00 55.53 168 THR A N 1
ATOM 1249 C CA . THR A 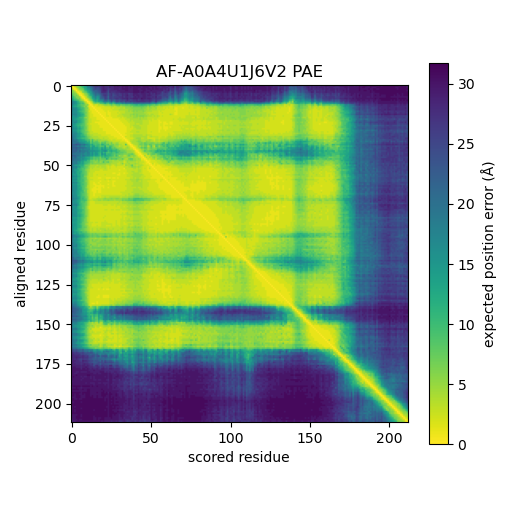1 168 ? 4.188 -7.435 -7.240 1.00 55.53 168 THR A CA 1
ATOM 1250 C C . THR A 1 168 ? 5.600 -6.935 -7.556 1.00 55.53 168 THR A C 1
ATOM 1252 O O . THR A 1 168 ? 5.841 -6.334 -8.604 1.00 55.53 168 THR A O 1
ATOM 1255 N N . SER A 1 169 ? 6.555 -7.203 -6.671 1.00 52.41 169 SER A N 1
ATOM 1256 C CA . SER A 1 169 ? 7.927 -6.731 -6.806 1.00 52.41 169 SER A CA 1
ATOM 1257 C C . SER A 1 169 ? 8.859 -7.731 -7.494 1.00 52.41 169 SER A C 1
ATOM 1259 O O . SER A 1 169 ? 9.834 -7.326 -8.119 1.00 52.41 169 SER A O 1
ATOM 1261 N N . VAL A 1 170 ? 8.518 -9.025 -7.460 1.00 47.97 170 VAL A N 1
ATOM 1262 C CA . VAL A 1 170 ? 9.297 -10.119 -8.072 1.00 47.97 170 VAL A CA 1
ATOM 1263 C C . VAL A 1 170 ? 8.951 -10.298 -9.558 1.00 47.97 170 VAL A C 1
ATOM 1265 O O . VAL A 1 170 ? 9.819 -10.600 -10.376 1.00 47.97 170 VAL A O 1
ATOM 1268 N N . ALA A 1 171 ? 7.695 -10.054 -9.954 1.00 46.97 171 ALA A N 1
ATOM 1269 C CA . ALA A 1 171 ? 7.231 -10.244 -11.335 1.00 46.97 171 ALA A CA 1
ATOM 1270 C C . ALA A 1 171 ? 7.912 -9.318 -12.371 1.00 46.97 171 ALA A C 1
ATOM 1272 O O . ALA A 1 171 ? 7.932 -9.626 -13.564 1.00 46.97 171 ALA A O 1
ATOM 1273 N N . ARG A 1 172 ? 8.522 -8.204 -11.937 1.00 51.12 172 ARG A N 1
ATOM 1274 C CA . ARG A 1 172 ? 9.222 -7.251 -12.820 1.00 51.12 172 ARG A CA 1
ATOM 1275 C C . ARG A 1 172 ? 10.544 -7.772 -13.400 1.00 51.12 172 ARG A C 1
ATOM 1277 O O . ARG A 1 172 ? 11.022 -7.217 -14.385 1.00 51.12 172 ARG A O 1
ATOM 1284 N N . LEU A 1 173 ? 11.092 -8.868 -12.875 1.00 44.72 173 LEU A N 1
ATOM 1285 C CA . LEU A 1 173 ? 12.353 -9.452 -13.354 1.00 44.72 173 LEU A CA 1
ATOM 1286 C C . LEU A 1 173 ? 12.207 -10.188 -14.693 1.00 44.72 173 LEU A C 1
ATOM 1288 O O . LEU A 1 173 ? 13.150 -10.248 -15.477 1.00 44.72 173 LEU A O 1
ATOM 1292 N N . HIS A 1 174 ? 11.013 -10.702 -15.003 1.00 41.78 174 HIS A N 1
ATOM 1293 C CA . HIS A 1 174 ? 10.767 -11.437 -16.250 1.00 41.78 174 HIS A CA 1
ATOM 1294 C C . HIS A 1 174 ? 10.702 -10.538 -17.501 1.00 41.78 174 HIS A C 1
ATOM 1296 O O . HIS A 1 174 ? 10.648 -11.046 -18.622 1.00 41.78 174 HIS A O 1
ATOM 1302 N N . GLN A 1 175 ? 10.706 -9.211 -17.330 1.00 45.47 175 GLN A N 1
ATOM 1303 C CA . GLN A 1 175 ? 10.700 -8.227 -18.420 1.00 45.47 175 GLN A CA 1
ATOM 1304 C C . GLN A 1 175 ? 12.104 -7.741 -18.811 1.00 45.47 175 GLN A C 1
ATOM 1306 O O . GLN A 1 175 ? 12.223 -6.961 -19.756 1.00 45.47 175 GLN A O 1
ATOM 1311 N N . VAL A 1 176 ? 13.173 -8.229 -18.166 1.00 44.53 176 VAL A N 1
ATOM 1312 C CA . VAL A 1 176 ? 14.544 -7.998 -18.642 1.00 44.53 176 VAL A CA 1
ATOM 1313 C C . VAL A 1 176 ? 14.762 -8.808 -19.924 1.00 44.53 176 VAL A C 1
ATOM 1315 O O . VAL A 1 176 ? 15.336 -9.894 -19.938 1.00 44.53 176 VAL A O 1
ATOM 1318 N N . ARG A 1 177 ? 14.289 -8.276 -21.053 1.00 41.53 177 ARG A N 1
ATOM 1319 C CA . ARG A 1 177 ? 14.743 -8.708 -22.370 1.00 41.53 177 ARG A CA 1
ATOM 1320 C C . ARG A 1 177 ? 16.145 -8.144 -22.542 1.00 41.53 177 ARG A C 1
ATOM 1322 O O . ARG A 1 177 ? 16.317 -6.959 -22.813 1.00 41.53 177 ARG A O 1
ATOM 1329 N N . VAL A 1 178 ? 17.152 -8.995 -22.365 1.00 45.34 178 VAL A N 1
ATOM 1330 C CA . VAL A 1 178 ? 18.545 -8.625 -22.611 1.00 45.34 178 VAL A CA 1
ATOM 1331 C C . VAL A 1 178 ? 18.758 -8.458 -24.120 1.00 45.34 178 VAL A C 1
ATOM 1333 O O . VAL A 1 178 ? 19.188 -9.371 -24.817 1.00 45.34 178 VAL A O 1
ATOM 1336 N N . THR A 1 179 ? 18.408 -7.298 -24.667 1.00 42.06 179 THR A N 1
ATOM 1337 C CA . THR A 1 179 ? 18.740 -6.932 -26.049 1.00 42.06 179 THR A CA 1
ATOM 1338 C C . THR A 1 179 ? 20.068 -6.198 -26.065 1.00 42.06 179 THR A C 1
ATOM 1340 O O . THR A 1 179 ? 20.137 -4.984 -25.905 1.00 42.06 179 THR A O 1
ATOM 1343 N N . GLY A 1 180 ? 21.141 -6.962 -26.255 1.00 42.47 180 GLY A N 1
ATOM 1344 C CA . GLY A 1 180 ? 22.474 -6.439 -26.524 1.00 42.47 180 GLY A CA 1
ATOM 1345 C C . GLY A 1 180 ? 23.503 -7.570 -26.644 1.00 42.47 180 GLY A C 1
ATOM 1346 O O . GLY A 1 180 ? 23.400 -8.550 -25.910 1.00 42.47 180 GLY A O 1
ATOM 1347 N N . PRO A 1 181 ? 24.537 -7.456 -27.500 1.00 42.16 181 PRO A N 1
ATOM 1348 C CA . PRO A 1 181 ? 25.573 -8.489 -27.665 1.00 42.16 181 PRO A CA 1
ATOM 1349 C C . PRO A 1 181 ? 26.327 -8.850 -26.370 1.00 42.16 181 PRO A C 1
ATOM 1351 O O . PRO A 1 181 ? 26.959 -9.898 -26.288 1.00 42.16 181 PRO A O 1
ATOM 1354 N N . ARG A 1 182 ? 26.243 -7.994 -25.341 1.00 44.12 182 ARG A N 1
ATOM 1355 C CA . ARG A 1 182 ? 26.840 -8.190 -24.009 1.00 44.12 182 ARG A CA 1
ATOM 1356 C C . ARG A 1 182 ? 26.005 -9.066 -23.059 1.00 44.12 182 ARG A C 1
ATOM 1358 O O . ARG A 1 182 ? 26.461 -9.347 -21.957 1.00 44.12 182 ARG A O 1
ATOM 1365 N N . ALA A 1 183 ? 24.834 -9.541 -23.492 1.00 45.00 183 ALA A N 1
ATOM 1366 C CA . ALA A 1 183 ? 23.940 -10.405 -22.716 1.00 45.00 183 ALA A CA 1
ATOM 1367 C C . ALA A 1 183 ? 24.572 -11.728 -22.268 1.00 45.00 183 ALA A C 1
ATOM 1369 O O . ALA A 1 183 ? 24.299 -12.203 -21.169 1.00 45.00 183 ALA A O 1
ATOM 1370 N N . LYS A 1 184 ? 25.432 -12.312 -23.110 1.00 38.44 184 LYS A N 1
ATOM 1371 C CA . LYS A 1 184 ? 26.083 -13.593 -22.809 1.00 38.44 184 LYS A CA 1
ATOM 1372 C C . LYS A 1 184 ? 27.016 -13.510 -21.599 1.00 38.44 184 LYS A C 1
ATOM 1374 O O . LYS A 1 184 ? 27.077 -14.447 -20.822 1.00 38.44 184 LYS A O 1
ATOM 1379 N N . ILE A 1 185 ? 27.672 -1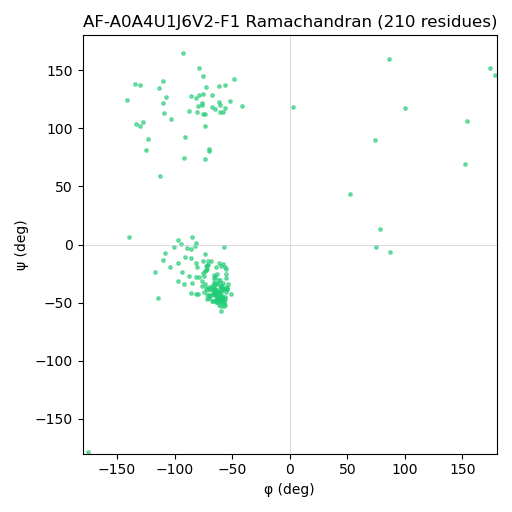2.368 -21.393 1.00 45.16 185 ILE A N 1
ATOM 1380 C CA . ILE A 1 185 ? 28.713 -12.237 -20.366 1.00 45.16 185 ILE A CA 1
ATOM 1381 C C . ILE A 1 185 ? 28.107 -12.183 -18.955 1.00 45.16 185 ILE A C 1
ATOM 1383 O O . ILE A 1 185 ? 28.693 -12.712 -18.022 1.00 45.16 185 ILE A O 1
ATOM 1387 N N . LEU A 1 186 ? 26.920 -11.593 -18.782 1.00 38.03 186 LEU A N 1
ATOM 1388 C CA . LEU A 1 186 ? 26.258 -11.551 -17.471 1.00 38.03 186 LEU A CA 1
ATOM 1389 C C . LEU A 1 186 ? 25.508 -12.847 -17.136 1.00 38.03 186 LEU A C 1
ATOM 1391 O O . LEU A 1 186 ? 25.415 -13.192 -15.960 1.00 38.03 186 LEU A O 1
ATOM 1395 N N . ALA A 1 187 ? 25.031 -13.585 -18.145 1.00 39.81 187 ALA A N 1
ATOM 1396 C CA . ALA A 1 187 ? 24.446 -14.908 -17.937 1.00 39.81 187 ALA 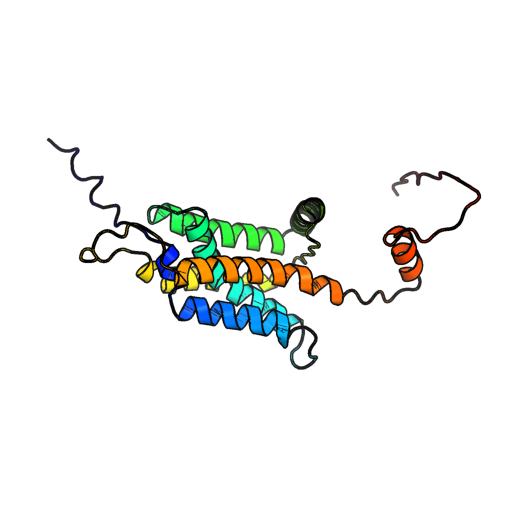A CA 1
ATOM 1397 C C . ALA A 1 187 ? 25.496 -15.917 -17.433 1.00 39.81 187 ALA A C 1
ATOM 1399 O O . ALA A 1 187 ? 25.221 -16.645 -16.482 1.00 39.81 187 ALA A O 1
ATOM 1400 N N . ASP A 1 188 ? 26.713 -15.882 -17.988 1.00 38.72 188 ASP A N 1
ATOM 1401 C CA . ASP A 1 188 ? 27.806 -16.776 -17.578 1.00 38.72 188 ASP A CA 1
ATOM 1402 C C . ASP A 1 188 ? 28.422 -16.403 -16.213 1.00 38.72 188 ASP A C 1
ATOM 1404 O O . ASP A 1 188 ? 28.989 -17.258 -15.537 1.00 38.72 188 ASP A O 1
ATOM 1408 N N . VAL A 1 189 ? 28.296 -15.143 -15.769 1.00 45.00 189 VAL A N 1
ATOM 1409 C CA . VAL A 1 189 ? 28.870 -14.674 -14.490 1.00 45.00 189 VAL A CA 1
ATOM 1410 C C . VAL A 1 189 ? 27.930 -14.886 -13.293 1.00 45.00 189 VAL A C 1
ATOM 1412 O O . VAL A 1 189 ? 28.418 -15.040 -12.176 1.00 45.00 189 VAL A O 1
ATOM 1415 N N . PHE A 1 190 ? 26.605 -14.923 -13.492 1.00 39.56 190 PHE A N 1
ATOM 1416 C CA . PHE A 1 190 ? 25.632 -15.019 -12.386 1.00 39.56 190 PHE A CA 1
ATOM 1417 C C . PHE A 1 190 ? 24.885 -16.358 -12.270 1.00 39.56 190 PHE A C 1
ATOM 1419 O O . PHE A 1 190 ? 24.295 -16.621 -11.223 1.00 39.56 190 PHE A O 1
ATOM 1426 N N . LEU A 1 191 ? 24.931 -17.230 -13.284 1.00 39.44 191 LEU A N 1
ATOM 1427 C CA . LEU A 1 191 ? 24.362 -18.584 -13.226 1.00 39.44 191 LEU A CA 1
ATOM 1428 C C . LEU A 1 191 ? 25.460 -19.654 -13.270 1.00 39.44 191 LEU A C 1
ATOM 1430 O O . LEU A 1 191 ? 25.454 -20.524 -14.133 1.00 39.44 191 LEU A O 1
ATOM 1434 N N . HIS A 1 192 ? 26.391 -19.630 -12.317 1.00 36.69 192 HIS A N 1
ATOM 1435 C CA . HIS A 1 192 ? 27.244 -20.795 -12.069 1.00 36.69 192 HIS A CA 1
ATOM 1436 C C . HIS A 1 192 ? 26.602 -21.692 -11.000 1.00 36.69 192 HIS A C 1
ATOM 1438 O O . HIS A 1 192 ? 27.006 -21.710 -9.839 1.00 36.69 192 HIS A O 1
ATOM 1444 N N . VAL A 1 193 ? 25.546 -22.410 -11.397 1.00 39.50 193 VAL A N 1
ATOM 1445 C CA . VAL A 1 193 ? 25.132 -23.650 -10.723 1.00 39.50 193 VAL A CA 1
ATOM 1446 C C . VAL A 1 193 ? 26.068 -24.741 -11.254 1.00 39.50 193 VAL A C 1
ATOM 1448 O O . VAL A 1 193 ? 26.108 -24.936 -12.468 1.00 39.50 193 VAL A O 1
ATOM 1451 N N . PRO A 1 194 ? 26.864 -25.407 -10.402 1.00 35.81 194 PRO A N 1
ATOM 1452 C CA . PRO A 1 194 ? 27.929 -26.282 -10.864 1.00 35.81 194 PRO A CA 1
ATOM 1453 C C . PRO A 1 194 ? 27.336 -27.596 -11.372 1.00 35.81 194 PRO A C 1
ATOM 1455 O O . PRO A 1 194 ? 26.692 -28.328 -10.623 1.00 35.81 194 PRO A O 1
ATOM 1458 N N . SER A 1 195 ? 27.576 -27.903 -12.641 1.00 36.66 195 SER A N 1
ATOM 1459 C CA . SER A 1 195 ? 27.535 -29.269 -13.151 1.00 36.66 195 SER A CA 1
ATOM 1460 C C . SER A 1 195 ? 28.969 -29.679 -13.457 1.00 36.66 195 SER A C 1
ATOM 1462 O O . SER A 1 195 ? 29.592 -29.055 -14.313 1.00 36.66 195 SER A O 1
ATOM 1464 N N . ASP A 1 196 ? 29.454 -30.651 -12.685 1.00 39.97 196 ASP A N 1
ATOM 1465 C CA . ASP A 1 196 ? 30.625 -31.508 -12.892 1.00 39.97 196 ASP A CA 1
ATOM 1466 C C . ASP A 1 196 ? 31.472 -31.238 -14.147 1.00 39.97 196 ASP A C 1
ATOM 1468 O O . ASP A 1 196 ? 30.992 -31.412 -15.263 1.00 39.97 196 ASP A O 1
ATOM 1472 N N . GLU A 1 197 ? 32.744 -30.873 -13.943 1.00 38.62 197 GLU A N 1
ATOM 1473 C CA . GLU A 1 197 ? 33.947 -31.482 -14.553 1.00 38.62 197 GLU A CA 1
ATOM 1474 C C . GLU A 1 197 ? 35.213 -30.669 -14.165 1.00 38.62 197 GLU A C 1
ATOM 1476 O O . GLU A 1 197 ? 35.114 -29.479 -13.842 1.00 38.62 197 GLU A O 1
ATOM 1481 N N . PRO A 1 198 ? 36.401 -31.304 -14.112 1.00 46.38 198 PRO A N 1
ATOM 1482 C CA . PRO A 1 198 ? 37.614 -30.745 -13.525 1.00 46.38 198 PRO A CA 1
ATOM 1483 C C . PRO A 1 198 ? 38.507 -30.018 -14.553 1.00 46.38 198 PRO A C 1
ATOM 1485 O O . PRO A 1 198 ? 38.403 -30.234 -15.753 1.00 46.38 198 PRO A O 1
ATOM 1488 N N . GLU A 1 199 ? 39.454 -29.234 -14.020 1.00 35.12 199 GLU A N 1
ATOM 1489 C CA . GLU A 1 199 ? 40.686 -28.705 -14.648 1.00 35.12 199 GLU A CA 1
ATOM 1490 C C . GLU A 1 199 ? 40.712 -27.242 -15.170 1.00 35.12 199 GLU A C 1
ATOM 1492 O O . GLU A 1 199 ? 40.095 -26.857 -16.157 1.00 35.12 199 GLU A O 1
ATOM 1497 N N . MET A 1 200 ? 41.618 -26.480 -14.530 1.00 30.28 200 MET A N 1
ATOM 1498 C CA . MET A 1 200 ? 42.577 -25.526 -15.125 1.00 30.28 200 MET A CA 1
ATOM 1499 C C . MET A 1 200 ? 42.115 -24.158 -15.673 1.00 30.28 200 MET A C 1
ATOM 1501 O O . MET A 1 200 ? 41.940 -23.958 -16.869 1.00 30.28 200 MET A O 1
ATOM 1505 N N . HIS A 1 201 ? 42.118 -23.144 -14.796 1.00 30.62 201 HIS A N 1
ATOM 1506 C CA . HIS A 1 201 ? 43.146 -22.077 -14.703 1.00 30.62 201 HIS A CA 1
ATOM 1507 C C . HIS A 1 201 ? 42.550 -20.800 -14.084 1.00 30.62 201 HIS A C 1
ATOM 1509 O O . HIS A 1 201 ? 41.831 -20.032 -14.718 1.00 30.62 201 HIS A O 1
ATOM 1515 N N . VAL A 1 202 ? 42.920 -20.534 -12.830 1.00 37.19 202 VAL A N 1
ATOM 1516 C CA . VAL A 1 202 ? 42.661 -19.262 -12.148 1.00 37.19 202 VAL A CA 1
ATOM 1517 C C . VAL A 1 202 ? 43.597 -18.195 -12.721 1.00 37.19 202 VAL A C 1
ATOM 1519 O O . VAL A 1 202 ? 44.804 -18.238 -12.495 1.00 37.19 202 VAL A O 1
ATOM 1522 N N . LEU A 1 203 ? 43.043 -17.207 -13.422 1.00 30.05 203 LEU A N 1
ATOM 1523 C CA . LEU A 1 203 ? 43.715 -15.940 -13.716 1.00 30.05 203 LEU A CA 1
ATOM 1524 C C . LEU A 1 203 ? 42.854 -14.791 -13.184 1.00 30.05 203 LEU A C 1
ATOM 1526 O O . LEU A 1 203 ? 41.974 -14.258 -13.854 1.00 30.05 203 LEU A O 1
ATOM 1530 N N . LEU A 1 204 ? 43.127 -14.429 -11.930 1.00 36.28 204 LEU A N 1
ATOM 1531 C CA . LEU A 1 204 ? 42.636 -13.221 -11.275 1.00 36.28 204 LEU A CA 1
ATOM 1532 C C . LEU A 1 204 ? 43.075 -11.984 -12.078 1.00 36.28 204 LEU A C 1
ATOM 1534 O O . LEU A 1 204 ? 44.261 -11.656 -12.116 1.00 36.28 204 LEU A O 1
ATOM 1538 N N . ARG A 1 205 ? 42.129 -11.248 -12.668 1.00 31.67 205 ARG A N 1
ATOM 1539 C CA . ARG A 1 205 ? 42.342 -9.847 -13.062 1.00 31.67 205 ARG A CA 1
ATOM 1540 C C . ARG A 1 205 ? 41.237 -8.967 -12.487 1.00 31.67 205 ARG A C 1
ATOM 1542 O O . ARG A 1 205 ? 40.109 -8.959 -12.960 1.00 31.67 205 ARG A O 1
ATOM 1549 N N . GLN A 1 206 ? 41.616 -8.226 -11.451 1.00 37.62 206 GLN A N 1
ATOM 1550 C CA . GLN A 1 206 ? 40.903 -7.074 -10.900 1.00 37.62 206 GLN A CA 1
ATOM 1551 C C . GLN A 1 206 ? 40.804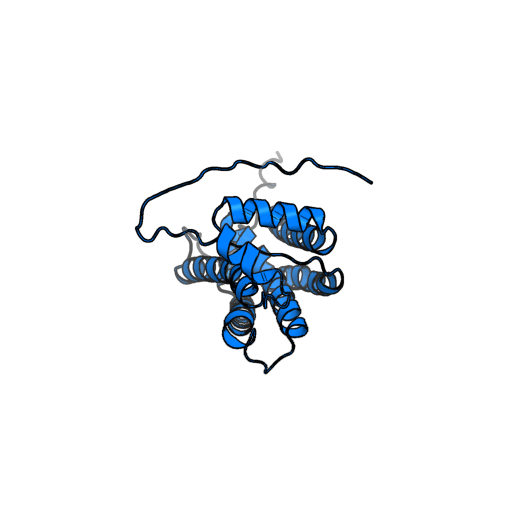 -5.965 -11.968 1.00 37.62 206 GLN A C 1
ATOM 1553 O O . GLN A 1 206 ? 41.824 -5.682 -12.607 1.00 37.62 206 GLN A O 1
ATOM 1558 N N . PRO A 1 207 ? 39.660 -5.284 -12.160 1.00 37.00 207 PRO A N 1
ATOM 1559 C CA . PRO A 1 207 ? 39.634 -4.057 -12.939 1.00 37.00 207 PRO A CA 1
ATOM 1560 C C . PRO A 1 207 ? 39.946 -2.847 -12.048 1.00 37.00 207 PRO A C 1
ATOM 1562 O O . PRO A 1 207 ? 39.201 -2.487 -11.140 1.00 37.00 207 PRO A O 1
ATOM 1565 N N . ILE A 1 208 ? 41.083 -2.223 -12.351 1.00 35.06 208 ILE A N 1
ATOM 1566 C CA . ILE A 1 208 ? 41.498 -0.898 -11.891 1.00 35.06 208 ILE A CA 1
ATOM 1567 C C . ILE A 1 208 ? 40.486 0.133 -12.406 1.00 35.06 208 ILE A C 1
ATOM 1569 O O . ILE A 1 208 ? 40.288 0.265 -13.613 1.00 35.06 208 ILE A O 1
ATOM 1573 N N . VAL A 1 209 ? 39.878 0.878 -11.484 1.00 34.78 209 VAL A N 1
ATOM 1574 C CA . VAL A 1 209 ? 39.086 2.079 -11.770 1.00 34.78 209 VAL A CA 1
ATOM 1575 C C . VAL A 1 209 ? 40.034 3.170 -12.281 1.00 34.78 209 VAL A C 1
ATOM 1577 O O . VAL A 1 209 ? 40.934 3.592 -11.556 1.00 34.78 209 VAL A O 1
ATOM 1580 N N . ARG A 1 210 ? 39.839 3.637 -13.519 1.00 28.89 210 ARG A N 1
ATOM 1581 C CA . ARG A 1 210 ? 40.298 4.960 -13.964 1.00 28.89 210 ARG A CA 1
ATOM 1582 C C . ARG A 1 210 ? 39.074 5.838 -14.177 1.00 28.89 210 ARG A C 1
ATOM 1584 O O . ARG A 1 210 ? 38.178 5.468 -14.929 1.00 28.89 210 ARG A O 1
ATOM 1591 N N . LEU A 1 211 ? 39.068 6.950 -13.456 1.00 37.28 211 LEU A N 1
ATOM 1592 C CA . LEU A 1 211 ? 38.224 8.106 -13.704 1.00 37.28 211 LEU A CA 1
ATOM 1593 C C . LEU A 1 211 ? 38.857 8.887 -14.855 1.00 37.28 211 LEU A C 1
ATOM 1595 O O . LEU A 1 211 ? 40.045 9.193 -14.764 1.00 37.28 211 LEU A O 1
ATOM 1599 N N . ASP A 1 212 ? 38.058 9.196 -15.868 1.00 43.72 212 ASP A N 1
ATOM 1600 C CA . ASP A 1 212 ? 38.178 10.413 -16.671 1.00 43.72 212 ASP A CA 1
ATOM 1601 C C . ASP A 1 212 ? 36.799 11.089 -16.657 1.00 43.72 212 ASP A C 1
ATOM 1603 O O . ASP A 1 212 ? 35.790 10.359 -16.825 1.00 43.72 212 ASP A O 1
#

Radius of gyration: 22.87 Å; Cα contacts (8 Å, |Δi|>4): 212; chains: 1; bounding box: 65×48×69 Å

Solvent-accessible surface area (backbone atoms only — not comparable to full-atom values): 12392 Å² total; per-residue (Å²): 143,88,82,85,59,84,74,72,72,62,54,57,44,41,34,46,48,25,49,68,32,68,71,39,51,50,29,48,48,49,32,48,46,38,59,73,56,42,56,89,62,76,83,54,63,67,72,59,51,49,50,50,36,46,32,24,43,40,30,40,47,28,51,50,50,17,34,75,71,60,29,63,41,72,66,42,43,50,46,29,38,50,50,50,51,51,55,50,50,46,31,26,72,26,61,70,51,22,51,52,51,24,50,54,36,41,74,72,73,40,68,45,77,68,77,53,44,67,76,57,59,74,27,53,63,30,34,58,47,25,48,67,68,35,50,66,57,14,48,55,62,96,80,64,76,89,75,92,70,83,53,71,63,30,53,52,36,49,52,51,51,52,49,47,68,52,48,63,39,46,64,62,64,81,68,69,71,72,85,53,95,66,45,63,63,57,51,66,70,73,62,76,74,89,74,90,84,88,87,91,82,93,78,92,76,84,84,80,87,76,90,130

Sequence (212 aa):
MKTHDARKDEAAWHPARALAHPAWWMALAVLAGNDHVLKGSGLVPGFVTGKLSDVAGLFLAPALLATLVRARGRRAVIGCHVAAAVVFSALELSEGLAAAWDAALVALGLPFQTWADPTDLLALPFVALGYRVLTPSMREVRDDKPRRGLRPIEIVAAAVGLVFCMATSVARLHQVRVTGPRAKILADVFLHVPSDEPEMHVLLRQPIVRLD

Organism: NCBI:txid889272

Nearest PDB structures (foldseek):
  8vy9-assembly1_R  TM=2.318E-01  e=4.332E+00  Homo sapiens
  6wi9-assembly1_R  TM=2.378E-01  e=6.143E+00  Homo sapiens
  8wnt-assembly1_B  TM=1.931E-01  e=7.134E+00  Homo sapiens

Mean predicted aligned error: 13.36 Å